Protein 6X6B (pdb70)

Structure (mmCIF, N/CA/C/O backbone):
data_6X6B
#
_entry.id   6X6B
#
_cell.length_a   52.800
_cell.length_b   53.200
_cell.length_c   89.840
_cell.angle_alpha   90.000
_cell.angle_beta   90.000
_cell.angle_gamma   90.000
#
_symmetry.space_group_name_H-M   'P 21 21 21'
#
loop_
_entity.id
_entity.type
_entity.pdbx_description
1 polymer ArrX
2 non-polymer 'SULFATE ION'
3 non-polymer 'TETRAETHYLENE GLYCOL'
4 water water
#
loop_
_atom_site.group_PDB
_atom_site.id
_atom_site.type_symbol
_atom_site.label_atom_id
_atom_site.label_alt_id
_atom_site.label_comp_id
_atom_site.label_asym_id
_atom_site.label_entity_id
_atom_site.label_seq_id
_atom_site.pdbx_PDB_ins_code
_atom_site.Cartn_x
_atom_site.Cartn_y
_atom_site.Cartn_z
_atom_site.occupancy
_atom_site.B_iso_or_equiv
_atom_site.auth_seq_id
_atom_site.auth_comp_id
_atom_site.auth_asym_id
_atom_site.auth_atom_id
_atom_site.pdbx_PDB_model_num
ATOM 1 N N . GLY A 1 47 ? -19.203 45.303 16.981 1.000 47.730 52 GLY A N 1
ATOM 2 C CA . GLY A 1 47 ? -20.231 44.333 16.543 1.000 45.890 52 GLY A CA 1
ATOM 3 C C . GLY A 1 47 ? -19.815 42.899 16.834 1.000 45.342 52 GLY A C 1
ATOM 4 O O . GLY A 1 47 ? -18.794 42.696 17.522 1.000 47.134 52 GLY A O 1
ATOM 5 N N . VAL A 1 48 ? -20.608 41.939 16.362 1.000 42.782 53 VAL A N 1
ATOM 6 C CA . VAL A 1 48 ? -20.318 40.482 16.464 1.000 39.439 53 VAL A CA 1
ATOM 7 C C . VAL A 1 48 ? -19.023 40.224 15.682 1.000 37.126 53 VAL A C 1
ATOM 8 O O . VAL A 1 48 ? -18.751 40.957 14.719 1.000 38.018 53 VAL A O 1
ATOM 12 N N . PHE A 1 49 ? -18.226 39.257 16.131 1.000 32.857 54 PHE A N 1
ATOM 13 C CA . PHE A 1 49 ? -17.027 38.765 15.420 1.000 28.143 54 PHE A CA 1
ATOM 14 C C . PHE A 1 49 ? -17.397 37.422 14.781 1.000 29.022 54 PHE A C 1
ATOM 15 O O . PHE A 1 49 ? -17.718 36.488 15.521 1.000 27.677 54 PHE A O 1
ATOM 23 N N . ARG A 1 50 ? -17.363 37.332 13.455 1.000 25.531 55 ARG A N 1
ATOM 24 C CA . ARG A 1 50 ? -17.859 36.151 12.697 1.000 27.327 55 ARG A CA 1
ATOM 25 C C . ARG A 1 50 ? -16.678 35.270 12.258 1.000 27.353 55 ARG A C 1
ATOM 26 O O . ARG A 1 50 ? -15.760 35.780 11.595 1.000 28.179 55 ARG A O 1
ATOM 34 N N . VAL A 1 51 ? -16.712 33.986 12.637 1.000 25.083 56 VAL A N 1
ATOM 35 C CA . VAL A 1 51 ? -15.678 32.971 12.314 1.000 24.950 56 VAL A CA 1
ATOM 36 C C . VAL A 1 51 ? -16.309 31.952 11.362 1.000 25.099 56 VAL A C 1
ATOM 37 O O . VAL A 1 51 ? -17.358 31.356 11.729 1.000 26.512 56 VAL A O 1
ATOM 41 N N . ALA A 1 52 ? -15.714 31.777 10.189 1.000 26.189 57 ALA A N 1
ATOM 42 C CA . ALA A 1 52 ? -16.233 30.887 9.126 1.000 27.181 57 ALA A CA 1
ATOM 43 C C . ALA A 1 52 ? -15.417 29.596 9.078 1.000 26.921 57 ALA A C 1
ATOM 44 O O . ALA A 1 52 ? -14.178 29.653 9.196 1.000 27.502 57 ALA A O 1
ATOM 46 N N . VAL A 1 53 ? -16.106 28.470 8.879 1.000 26.369 58 VAL A N 1
ATOM 47 C CA . VAL A 1 53 ? -15.492 27.125 8.702 1.000 26.182 58 VAL A CA 1
ATOM 48 C C . VAL A 1 53 ? -16.302 26.375 7.641 1.000 25.139 58 VAL A C 1
ATOM 49 O O . VAL A 1 53 ? -17.467 26.731 7.406 1.000 25.346 58 VAL A O 1
ATOM 53 N N . SER A 1 54 ? -15.724 25.319 7.082 1.000 25.594 59 SER A N 1
ATOM 54 C CA . SER A 1 54 ? -16.462 24.311 6.297 1.000 25.490 59 SER A CA 1
ATOM 55 C C . SER A 1 54 ? -17.277 23.404 7.227 1.000 25.391 59 SER A C 1
ATOM 56 O O . SER A 1 54 ? -16.747 22.923 8.225 1.000 28.973 59 SER A O 1
ATOM 59 N N . SER A 1 55 ? -18.515 23.113 6.842 1.000 27.294 60 SER A N 1
ATOM 60 C CA . SER A 1 55 ? -19.435 22.212 7.583 1.000 29.451 60 SER A CA 1
ATOM 61 C C . SER A 1 55 ? -19.139 20.738 7.262 1.000 32.124 60 SER A C 1
ATOM 62 O O . SER A 1 55 ? -19.714 19.884 7.936 1.000 32.643 60 SER A O 1
ATOM 65 N N . MET A 1 56 ? -18.271 20.430 6.291 1.000 30.262 61 MET A N 1
ATOM 66 C CA . MET A 1 56 ? -18.120 19.040 5.789 1.000 29.929 61 MET A CA 1
ATOM 67 C C . MET A 1 56 ? -16.890 18.337 6.369 1.000 30.623 61 MET A C 1
ATOM 68 O O . MET A 1 56 ? -16.767 17.105 6.172 1.000 31.040 61 MET A O 1
ATOM 73 N N . ILE A 1 57 ? -15.995 19.068 7.034 1.000 28.817 62 ILE A N 1
ATOM 74 C CA . ILE A 1 57 ? -14.776 18.464 7.632 1.000 31.148 62 ILE A CA 1
ATOM 75 C C . ILE A 1 57 ? -15.207 17.543 8.785 1.000 33.523 62 ILE A C 1
ATOM 76 O O . ILE A 1 57 ? -14.731 16.391 8.804 1.000 32.635 62 ILE A O 1
ATOM 81 N N . SER A 1 58 ? -16.144 17.981 9.638 1.000 29.894 63 SER A N 1
ATOM 82 C CA A SER A 1 58 ? -16.610 17.222 10.830 0.500 30.373 63 SER A CA 1
ATOM 83 C CA B SER A 1 58 ? -16.610 17.216 10.827 0.500 30.850 63 SER A CA 1
ATOM 84 C C . SER A 1 58 ? -18.120 17.361 10.987 1.000 29.388 63 SER A C 1
ATOM 85 O O . SER A 1 58 ? -18.582 17.998 11.937 1.000 28.412 63 SER A O 1
ATOM 90 N N . PRO A 1 59 ? -18.933 16.768 10.077 1.000 28.580 64 PRO A N 1
ATOM 91 C CA . PRO A 1 59 ? -20.389 16.896 10.160 1.000 28.617 64 PRO A CA 1
ATOM 92 C C . PRO A 1 59 ? -20.911 16.509 11.552 1.000 28.395 64 PRO A C 1
ATOM 93 O O . PRO A 1 59 ? -20.470 15.503 12.094 1.000 29.092 64 PRO A O 1
ATOM 97 N N . LEU A 1 60 ? -21.801 17.345 12.101 1.000 27.431 65 LEU A N 1
ATOM 98 C CA . LEU A 1 60 ? -22.507 17.166 13.401 1.000 29.342 65 LEU A CA 1
ATOM 99 C C . LEU A 1 60 ? -21.585 17.447 14.591 1.000 29.777 65 LEU A C 1
ATOM 100 O O . LEU A 1 60 ? -22.110 17.456 15.722 1.000 31.367 65 LEU A O 1
ATOM 105 N N . GLU A 1 61 ? -20.298 17.736 14.364 1.000 29.969 66 GLU A N 1
ATOM 106 C CA . GLU A 1 61 ? -19.299 17.884 15.454 1.000 31.296 66 GLU A CA 1
ATOM 107 C C . GLU A 1 61 ? -18.517 19.188 15.265 1.000 30.661 66 GLU A C 1
ATOM 108 O O . GLU A 1 61 ? -17.431 19.299 15.850 1.000 31.152 66 GLU A O 1
ATOM 114 N N . THR A 1 62 ? -19.031 20.141 14.479 1.000 27.880 67 THR A N 1
ATOM 115 C CA . THR A 1 62 ? -18.253 21.353 14.120 1.000 28.536 67 THR A CA 1
ATOM 116 C C . THR A 1 62 ? -18.274 22.301 15.326 1.000 29.009 67 THR A C 1
ATOM 117 O O . THR A 1 62 ? -17.192 22.662 15.787 1.000 31.005 67 THR A O 1
ATOM 121 N N . MET A 1 63 ? -19.453 22.659 15.838 1.000 31.669 68 MET A N 1
ATOM 122 C CA . MET A 1 63 ? -19.567 23.565 17.017 1.000 33.736 68 MET A CA 1
ATOM 123 C C . MET A 1 63 ? -18.891 22.904 18.230 1.000 34.511 68 MET A C 1
ATOM 124 O O . MET A 1 63 ? -18.182 23.617 18.978 1.000 34.447 68 MET A O 1
ATOM 129 N N . LYS A 1 64 ? -19.028 21.586 18.400 1.000 35.889 69 LYS A N 1
ATOM 130 C CA . LYS A 1 64 ? -18.340 20.821 19.483 1.000 39.909 69 LYS A CA 1
ATOM 131 C C . LYS A 1 64 ? -16.816 21.022 19.394 1.000 37.227 69 LYS A C 1
ATOM 132 O O . LYS A 1 64 ? -16.192 21.287 20.436 1.000 38.644 69 LYS A O 1
ATOM 138 N N . GLY A 1 65 ? -16.247 20.894 18.193 1.000 34.668 70 GLY A N 1
ATOM 139 C CA . GLY A 1 65 ? -14.805 21.036 17.914 1.000 33.744 70 GLY A CA 1
ATOM 140 C C . GLY A 1 65 ? -14.305 22.462 18.101 1.000 32.542 70 GLY A C 1
ATOM 141 O O . GLY A 1 65 ? -13.221 22.628 18.685 1.000 34.986 70 GLY A O 1
ATOM 142 N N . TYR A 1 66 ? -15.044 23.458 17.606 1.000 30.269 71 TYR A N 1
ATOM 143 C CA . TYR A 1 66 ? -14.615 24.878 17.548 1.000 28.522 71 TYR A CA 1
ATOM 144 C C . TYR A 1 66 ? -15.081 25.645 18.794 1.000 28.902 71 TYR A C 1
ATOM 145 O O . TYR A 1 66 ? -14.524 26.713 19.029 1.000 30.300 71 TYR A O 1
ATOM 154 N N . GLY A 1 67 ? -16.044 25.135 19.569 1.000 28.846 72 GLY A N 1
ATOM 155 C CA . GLY A 1 67 ? -16.634 25.875 20.707 1.000 29.164 72 GLY A CA 1
ATOM 156 C C . GLY A 1 67 ? -15.566 26.534 21.587 1.000 30.231 72 GLY A C 1
ATOM 157 O O . GLY A 1 67 ? -15.591 27.745 21.797 1.000 28.991 72 GLY A O 1
ATOM 158 N N . PRO A 1 68 ? -14.620 25.760 22.164 1.000 31.006 73 PRO A N 1
ATOM 159 C CA . PRO A 1 68 ? -13.596 26.323 23.056 1.000 30.424 73 PRO A CA 1
ATOM 160 C C . PRO A 1 68 ? -12.761 27.450 22.406 1.000 27.969 73 PRO A C 1
ATOM 161 O O . PRO A 1 68 ? -12.551 28.466 23.039 1.000 27.515 73 PRO A O 1
ATOM 165 N N . VAL A 1 69 ? -12.338 27.293 21.156 1.000 28.597 74 VAL A N 1
ATOM 166 C CA . VAL A 1 69 ? -11.527 28.350 20.483 1.000 27.525 74 VAL A CA 1
ATOM 167 C C . VAL A 1 69 ? -12.392 29.598 20.258 1.000 26.494 74 VAL A C 1
ATOM 168 O O . VAL A 1 69 ? -11.850 30.723 20.344 1.000 27.201 74 VAL A O 1
ATOM 172 N N . LEU A 1 70 ? -13.683 29.451 19.961 1.000 27.392 75 LEU A N 1
ATOM 173 C CA . LEU A 1 70 ? -14.589 30.624 19.830 1.000 26.119 75 LEU A CA 1
ATOM 174 C C . LEU A 1 70 ? -14.673 31.346 21.184 1.000 25.897 75 LEU A C 1
ATOM 175 O O . LEU A 1 70 ? -14.605 32.584 21.189 1.000 26.694 75 LEU A O 1
ATOM 180 N N . SER A 1 71 ? -14.804 30.608 22.292 1.000 28.149 76 SER A N 1
ATOM 181 C CA . SER A 1 71 ? -14.805 31.175 23.667 1.000 28.200 76 SER A CA 1
ATOM 182 C C . SER A 1 71 ? -13.471 31.879 23.939 1.000 27.912 76 SER A C 1
ATOM 183 O O . SER A 1 71 ? -13.487 32.955 24.552 1.000 27.978 76 SER A O 1
ATOM 186 N N . TYR A 1 72 ? -12.358 31.308 23.483 1.000 27.304 77 TYR A N 1
ATOM 187 C CA . TYR A 1 72 ? -11.024 31.938 23.608 1.000 26.478 77 TYR A CA 1
ATOM 188 C C . TYR A 1 72 ? -11.002 33.268 22.840 1.000 26.455 77 TYR A C 1
ATOM 189 O O . TYR A 1 72 ? -10.460 34.265 23.382 1.000 26.505 77 TYR A O 1
ATOM 198 N N . ILE A 1 73 ? -11.546 33.307 21.618 1.000 26.794 78 ILE A N 1
ATOM 199 C CA . ILE A 1 73 ? -11.592 34.560 20.810 1.000 26.102 78 ILE A CA 1
ATOM 200 C C . ILE A 1 73 ? -12.472 35.590 21.544 1.000 27.664 78 ILE A C 1
ATOM 201 O O . ILE A 1 73 ? -12.078 36.759 21.631 1.000 28.046 78 ILE A O 1
ATOM 206 N N . GLU A 1 74 ? -13.587 35.156 22.123 1.000 26.325 79 GLU A N 1
ATOM 207 C CA . GLU A 1 74 ? -14.460 36.032 22.950 1.000 28.109 79 GLU A CA 1
ATOM 208 C C . GLU A 1 74 ? -13.636 36.637 24.098 1.000 27.582 79 GLU A C 1
ATOM 209 O O . GLU A 1 74 ? -13.730 37.842 24.293 1.000 28.569 79 GLU A O 1
ATOM 215 N N . GLN A 1 75 ? -12.871 35.820 24.830 1.000 27.930 80 GLN A N 1
ATOM 216 C CA . GLN A 1 75 ? -12.044 36.260 25.987 1.000 30.872 80 GLN A CA 1
ATOM 217 C C . GLN A 1 75 ? -11.022 37.304 25.503 1.000 30.843 80 GLN A C 1
ATOM 218 O O . GLN A 1 75 ? -10.868 38.349 26.145 1.000 28.562 80 GLN A O 1
ATOM 224 N N . GLN A 1 76 ? -10.363 37.056 24.372 1.000 30.596 81 GLN A N 1
ATOM 225 C CA . GLN A 1 76 ? -9.210 37.882 23.930 1.000 31.299 81 GLN A CA 1
ATOM 226 C C . GLN A 1 76 ? -9.691 39.146 23.208 1.000 32.262 81 GLN A C 1
ATOM 227 O O . GLN A 1 76 ? -8.920 40.121 23.192 1.000 34.964 81 GLN A O 1
ATOM 233 N N . THR A 1 77 ? -10.893 39.154 22.619 1.000 31.764 82 THR A N 1
ATOM 234 C CA . THR A 1 77 ? -11.396 40.300 21.812 1.000 29.502 82 THR A CA 1
ATOM 235 C C . THR A 1 77 ? -12.463 41.102 22.562 1.000 29.428 82 THR A C 1
ATOM 236 O O . THR A 1 77 ? -12.678 42.252 22.160 1.000 28.855 82 THR A O 1
ATOM 240 N N . GLY A 1 78 ? -13.152 40.501 23.542 1.000 29.252 83 GLY A N 1
ATOM 241 C CA . GLY A 1 78 ? -14.319 41.116 24.198 1.000 28.587 83 GLY A CA 1
ATOM 242 C C . GLY A 1 78 ? -15.546 41.167 23.309 1.000 29.655 83 GLY A C 1
ATOM 243 O O . GLY A 1 78 ? -16.532 41.830 23.701 1.000 29.679 83 GLY A O 1
ATOM 244 N N . ARG A 1 79 ? -15.525 40.503 22.145 1.000 30.306 84 ARG A N 1
ATOM 245 C CA . ARG A 1 79 ? -16.652 40.546 21.177 1.000 30.442 84 ARG A CA 1
ATOM 246 C C . ARG A 1 79 ? -17.379 39.206 21.166 1.000 27.983 84 ARG A C 1
ATOM 247 O O . ARG A 1 79 ? -16.717 38.161 21.222 1.000 26.030 84 ARG A O 1
ATOM 255 N N . LYS A 1 80 ? -18.705 39.249 21.101 1.000 28.722 85 LYS A N 1
ATOM 256 C CA . LYS A 1 80 ? -19.528 38.042 20.882 1.000 28.988 85 LYS A CA 1
ATOM 257 C C . LYS A 1 80 ? -19.090 37.407 19.560 1.000 28.990 85 LYS A C 1
ATOM 258 O O . LYS A 1 80 ? -18.949 38.147 18.555 1.000 29.905 85 LYS A O 1
ATOM 264 N N . VAL A 1 81 ? -18.913 36.092 19.566 1.000 28.962 86 VAL A N 1
ATOM 265 C CA . VAL A 1 81 ? -18.450 35.333 18.372 1.000 29.358 86 VAL A CA 1
ATOM 266 C C . VAL A 1 81 ? -19.612 34.503 17.848 1.000 30.727 86 VAL A C 1
ATOM 267 O O . VAL A 1 81 ? -20.297 33.839 18.658 1.000 32.693 86 VAL A O 1
ATOM 271 N N . GLU A 1 82 ? -19.815 34.574 16.533 1.000 29.985 87 GLU A N 1
ATOM 272 C CA . GLU A 1 82 ? -20.801 33.776 15.768 1.000 31.521 87 GLU A CA 1
ATOM 273 C C . GLU A 1 82 ? -20.010 32.812 14.881 1.000 29.178 87 GLU A C 1
ATOM 274 O O . GLU A 1 82 ? -19.085 33.284 14.184 1.000 26.555 87 GLU A O 1
ATOM 280 N N . LEU A 1 83 ? -20.359 31.529 14.895 1.000 27.485 88 LEU A N 1
ATOM 281 C CA . LEU A 1 83 ? -19.805 30.532 13.947 1.000 28.121 88 LEU A CA 1
ATOM 282 C C . LEU A 1 83 ? -20.647 30.554 12.667 1.000 29.401 88 LEU A C 1
ATOM 283 O O . LEU A 1 83 ? -21.879 30.415 12.757 1.000 29.896 88 LEU A O 1
ATOM 288 N N . VAL A 1 84 ? -19.991 30.715 11.517 1.000 27.898 89 VAL A N 1
ATOM 289 C CA . VAL A 1 84 ? -20.635 30.760 10.179 1.000 27.814 89 VAL A CA 1
ATOM 290 C C . VAL A 1 84 ? -20.131 29.529 9.434 1.000 26.454 89 VAL A C 1
ATOM 291 O O . VAL A 1 84 ? -18.888 29.362 9.329 1.000 27.874 89 VAL A O 1
ATOM 295 N N . GLN A 1 85 ? -21.043 28.669 8.997 1.000 25.746 90 GLN A N 1
ATOM 296 C CA . GLN A 1 85 ? -20.690 27.417 8.285 1.000 26.798 90 GLN A CA 1
ATOM 297 C C . GLN A 1 85 ? -21.127 27.494 6.828 1.000 27.067 90 GLN A C 1
ATOM 298 O O . GLN A 1 85 ? -22.172 28.090 6.542 1.000 27.714 90 GLN A O 1
ATOM 304 N N . ARG A 1 86 ? -20.331 26.896 5.931 1.000 26.643 91 ARG A N 1
ATOM 305 C CA . ARG A 1 86 ? -20.729 26.679 4.524 1.000 27.692 91 ARG A CA 1
ATOM 306 C C . ARG A 1 86 ? -20.240 25.301 4.095 1.000 28.003 91 ARG A C 1
ATOM 307 O O . ARG A 1 86 ? -19.197 24.836 4.581 1.000 26.449 91 ARG A O 1
ATOM 315 N N . ARG A 1 87 ? -20.943 24.688 3.153 1.000 25.772 92 ARG A N 1
ATOM 316 C CA . ARG A 1 87 ? -20.579 23.335 2.697 1.000 26.032 92 ARG A CA 1
ATOM 317 C C . ARG A 1 87 ? -19.264 23.384 1.910 1.000 26.843 92 ARG A C 1
ATOM 318 O O . ARG A 1 87 ? -18.485 22.400 1.996 1.000 28.641 92 ARG A O 1
ATOM 326 N N . THR A 1 88 ? -19.006 24.461 1.162 1.000 27.031 93 THR A N 1
ATOM 327 C CA . THR A 1 88 ? -17.877 24.503 0.192 1.000 27.573 93 THR A CA 1
ATOM 328 C C . THR A 1 88 ? -16.896 25.584 0.606 1.000 25.737 93 THR A C 1
ATOM 329 O O . THR A 1 88 ? -17.306 26.615 1.140 1.000 25.406 93 THR A O 1
ATOM 333 N N . TYR A 1 89 ? -15.621 25.326 0.392 1.000 24.203 94 TYR A N 1
ATOM 334 C CA . TYR A 1 89 ? -14.572 26.330 0.671 1.000 25.733 94 TYR A CA 1
ATOM 335 C C . TYR A 1 89 ? -14.694 27.502 -0.316 1.000 26.457 94 TYR A C 1
ATOM 336 O O . TYR A 1 89 ? -14.311 28.616 0.075 1.000 27.048 94 TYR A O 1
ATOM 345 N N . ARG A 1 90 ? -15.230 27.291 -1.517 1.000 26.209 95 ARG A N 1
ATOM 346 C CA . ARG A 1 90 ? -15.509 28.406 -2.460 1.000 28.252 95 ARG A CA 1
ATOM 347 C C . ARG A 1 90 ? -16.432 29.403 -1.747 1.000 25.994 95 ARG A C 1
ATOM 348 O O . ARG A 1 90 ? -16.132 30.590 -1.763 1.000 25.443 95 ARG A O 1
ATOM 356 N N . GLU A 1 91 ? -17.523 28.939 -1.130 1.000 25.219 96 GLU A N 1
ATOM 357 C CA . GLU A 1 91 ? -18.461 29.851 -0.410 1.000 26.197 96 GLU A CA 1
ATOM 358 C C . GLU A 1 91 ? -17.748 30.569 0.747 1.000 25.915 96 GLU A C 1
ATOM 359 O O . GLU A 1 91 ? -18.018 31.753 0.951 1.000 26.647 96 GLU A O 1
ATOM 365 N N . VAL A 1 92 ? -16.877 29.886 1.496 1.000 25.440 97 VAL A N 1
ATOM 366 C CA . VAL A 1 92 ? -16.166 30.500 2.649 1.000 26.160 97 VAL A CA 1
ATOM 367 C C . VAL A 1 92 ? -15.283 31.617 2.083 1.000 25.854 97 VAL A C 1
ATOM 368 O O . VAL A 1 92 ? -15.313 32.731 2.648 1.000 26.641 97 VAL A O 1
ATOM 372 N N . ASN A 1 93 ? -14.576 31.355 0.979 1.000 25.209 98 ASN A N 1
ATOM 373 C CA . ASN A 1 93 ? -13.659 32.369 0.390 1.000 26.582 98 ASN A CA 1
ATOM 374 C C . ASN A 1 93 ? -14.472 33.602 -0.033 1.000 27.062 98 ASN A C 1
ATOM 375 O O . ASN A 1 93 ? -13.950 34.707 0.135 1.000 28.050 98 ASN A O 1
ATOM 380 N N . GLU A 1 94 ? -15.675 33.423 -0.571 1.000 26.848 99 GLU A N 1
ATOM 381 C CA . GLU A 1 94 ? -16.509 34.573 -1.017 1.000 30.084 99 GLU A CA 1
ATOM 382 C C . GLU A 1 94 ? -16.945 35.403 0.200 1.000 29.063 99 GLU A C 1
ATOM 383 O O . GLU A 1 94 ? -16.992 36.629 0.066 1.000 27.576 99 GLU A O 1
ATOM 389 N N . LEU A 1 95 ? -17.197 34.779 1.360 1.000 27.245 100 LEU A N 1
ATOM 390 C CA . LEU A 1 95 ? -17.522 35.520 2.615 1.000 26.526 100 LEU A CA 1
ATOM 391 C C . LEU A 1 95 ? -16.329 36.386 3.031 1.000 26.386 100 LEU A C 1
ATOM 392 O O . LEU A 1 95 ? -16.544 37.525 3.475 1.000 27.098 100 LEU A O 1
ATOM 397 N N . ILE A 1 96 ? -15.106 35.857 2.921 1.000 25.243 101 ILE A N 1
ATOM 398 C CA . ILE A 1 96 ? -13.855 36.592 3.263 1.000 26.072 101 ILE A CA 1
ATOM 399 C C . ILE A 1 96 ? -13.727 37.772 2.294 1.000 27.775 101 ILE A C 1
ATOM 400 O O . ILE A 1 96 ? -13.464 38.914 2.765 1.000 28.534 101 ILE A O 1
ATOM 405 N N . ARG A 1 97 ? -13.863 37.497 0.996 1.000 28.252 102 ARG A N 1
ATOM 406 C CA . ARG A 1 97 ? -13.643 38.510 -0.078 1.000 31.304 102 ARG A CA 1
ATOM 407 C C . ARG A 1 97 ? -14.564 39.705 0.174 1.000 30.908 102 ARG A C 1
ATOM 408 O O . ARG A 1 97 ? -14.123 40.842 -0.020 1.000 30.962 102 ARG A O 1
ATOM 416 N N . GLU A 1 98 ? -15.798 39.436 0.592 1.000 32.397 103 GLU A N 1
ATOM 417 C CA . GLU A 1 98 ? -16.857 40.467 0.742 1.000 33.797 103 GLU A CA 1
ATOM 418 C C . GLU A 1 98 ? -16.853 41.048 2.162 1.000 32.739 103 GLU A C 1
ATOM 419 O O . GLU A 1 98 ? -17.786 41.828 2.467 1.000 32.052 103 GLU A O 1
ATOM 425 N N . ASN A 1 99 ? -15.871 40.691 3.005 1.000 29.574 104 ASN A N 1
ATOM 426 C CA . ASN A 1 99 ? -15.820 41.145 4.419 1.000 31.562 104 ASN A CA 1
ATOM 427 C C . ASN A 1 99 ? -17.138 40.837 5.147 1.000 30.167 104 ASN A C 1
ATOM 428 O O . ASN A 1 99 ? -17.552 41.672 6.000 1.000 29.790 104 ASN A O 1
ATOM 433 N N . LYS A 1 100 ? -17.775 39.701 4.857 1.000 28.011 105 LYS A N 1
ATOM 434 C CA . LYS A 1 100 ? -19.025 39.268 5.552 1.000 29.923 105 LYS A CA 1
ATOM 435 C C . LYS A 1 100 ? -18.689 38.482 6.826 1.000 29.483 105 LYS A C 1
ATOM 436 O O . LYS A 1 100 ? -19.602 38.258 7.654 1.000 29.551 105 LYS A O 1
ATOM 442 N N . ILE A 1 101 ? -17.428 38.086 6.983 1.000 28.959 106 ILE A N 1
ATOM 443 C CA . ILE A 1 101 ? -16.898 37.413 8.207 1.000 30.042 106 ILE A CA 1
ATOM 444 C C . ILE A 1 101 ? -15.554 38.060 8.555 1.000 29.924 106 ILE A C 1
ATOM 445 O O . ILE A 1 101 ? -14.986 38.747 7.686 1.000 29.178 106 ILE A O 1
ATOM 450 N N . ASP A 1 102 ? -15.085 37.878 9.788 1.000 27.901 107 ASP A N 1
ATOM 451 C CA . ASP A 1 102 ? -13.832 38.505 10.289 1.000 27.888 107 ASP A CA 1
ATOM 452 C C . ASP A 1 102 ? -12.659 37.547 10.151 1.000 26.837 107 ASP A C 1
ATOM 453 O O . ASP A 1 102 ? -11.550 38.009 9.847 1.000 25.123 107 ASP A O 1
ATOM 458 N N . LEU A 1 103 ? -12.878 36.267 10.436 1.000 26.532 108 LEU A N 1
ATOM 459 C CA . LEU A 1 103 ? -11.795 35.260 10.580 1.000 26.630 108 LEU A CA 1
ATOM 460 C C . LEU A 1 103 ? -12.285 33.934 10.005 1.000 25.285 108 LEU A C 1
ATOM 461 O O . LEU A 1 103 ? -13.478 33.644 10.138 1.000 26.080 108 LEU A O 1
ATOM 466 N N . ALA A 1 104 ? -11.404 33.148 9.405 1.000 25.433 109 ALA A N 1
ATOM 467 C CA . ALA A 1 104 ? -11.783 31.847 8.816 1.000 24.921 109 ALA A CA 1
ATOM 468 C C . ALA A 1 104 ? -10.683 30.812 9.021 1.000 25.433 109 ALA A C 1
ATOM 469 O O . ALA A 1 104 ? -9.496 31.143 8.934 1.000 27.049 109 ALA A O 1
ATOM 471 N N . PHE A 1 105 ? -11.131 29.582 9.245 1.000 25.980 110 PHE A N 1
ATOM 472 C CA . PHE A 1 105 ? -10.336 28.341 9.183 1.000 27.112 110 PHE A CA 1
ATOM 473 C C . PHE A 1 105 ? -10.556 27.744 7.800 1.000 26.973 110 PHE A C 1
ATOM 474 O O . PHE A 1 105 ? -11.648 27.201 7.528 1.000 28.090 110 PHE A O 1
ATOM 482 N N . ILE A 1 106 ? -9.579 27.933 6.914 1.000 28.777 111 ILE A N 1
ATOM 483 C CA . ILE A 1 106 ? -9.711 27.548 5.486 1.000 29.395 111 ILE A CA 1
ATOM 484 C C . ILE A 1 106 ? -8.623 26.532 5.155 1.000 32.827 111 ILE A C 1
ATOM 485 O O . ILE A 1 106 ? -7.745 26.293 6.005 1.000 39.370 111 ILE A O 1
ATOM 490 N N . CYS A 1 107 ? -8.665 25.956 3.960 1.000 33.222 112 CYS A N 1
ATOM 491 C CA A CYS A 1 107 ? -7.626 25.000 3.522 0.500 33.450 112 CYS A CA 1
ATOM 492 C CA B CYS A 1 107 ? -7.599 24.999 3.560 0.500 33.811 112 CYS A CA 1
ATOM 493 C C . CYS A 1 107 ? -6.486 25.775 2.845 1.000 32.505 112 CYS A C 1
ATOM 494 O O . CYS A 1 107 ? -6.641 26.989 2.610 1.000 29.456 112 CYS A O 1
ATOM 499 N N . THR A 1 108 ? -5.374 25.100 2.573 1.000 30.934 113 THR A N 1
ATOM 500 C CA A THR A 1 108 ? -4.115 25.744 2.136 0.500 28.787 113 THR A CA 1
ATOM 501 C CA B THR A 1 108 ? -4.113 25.753 2.127 0.500 31.749 113 THR A CA 1
ATOM 502 C C . THR A 1 108 ? -4.273 26.339 0.728 1.000 29.671 113 THR A C 1
ATOM 503 O O . THR A 1 108 ? -3.772 27.438 0.510 1.000 29.501 113 THR A O 1
ATOM 510 N N . TYR A 1 109 ? -4.943 25.639 -0.194 1.000 26.900 114 TYR A N 1
ATOM 511 C CA . TYR A 1 109 ? -5.168 26.214 -1.540 1.000 27.626 114 TYR A CA 1
ATOM 512 C C . TYR A 1 109 ? -6.143 27.402 -1.448 1.000 28.794 114 TYR A C 1
ATOM 513 O O . TYR A 1 109 ? -5.892 28.409 -2.138 1.000 30.581 114 TYR A O 1
ATOM 522 N N . SER A 1 110 ? -7.202 27.316 -0.631 1.000 28.197 115 SER A N 1
ATOM 523 C CA . SER A 1 110 ? -8.128 28.462 -0.367 1.000 29.589 115 SER A CA 1
ATOM 524 C C . SER A 1 110 ? -7.311 29.695 0.019 1.000 29.992 115 SER A C 1
ATOM 525 O O . SER A 1 110 ? -7.603 30.796 -0.468 1.000 30.215 115 SER A O 1
ATOM 528 N N . PHE A 1 111 ? -6.335 29.503 0.899 1.000 29.947 116 PHE A N 1
ATOM 529 C CA . PHE A 1 111 ? -5.472 30.589 1.424 1.000 31.053 116 PHE A CA 1
ATOM 530 C C . PHE A 1 111 ? -4.724 31.246 0.260 1.000 31.251 116 PHE A C 1
ATOM 531 O O . PHE A 1 111 ? -4.665 32.490 0.196 1.000 30.943 116 PHE A O 1
ATOM 539 N N . VAL A 1 112 ? -4.155 30.448 -0.648 1.000 30.908 117 VAL A N 1
ATOM 540 C CA . VAL A 1 112 ? -3.356 30.987 -1.789 1.000 32.878 117 VAL A CA 1
ATOM 541 C C . VAL A 1 112 ? -4.274 31.838 -2.682 1.000 32.352 117 VAL A C 1
ATOM 542 O O . VAL A 1 112 ? -3.821 32.900 -3.145 1.000 34.106 117 VAL A O 1
ATOM 546 N N . GLU A 1 113 ? -5.534 31.440 -2.882 1.000 31.063 118 GLU A N 1
ATOM 547 C CA . GLU A 1 113 ? -6.531 32.266 -3.622 1.000 32.734 118 GLU A CA 1
ATOM 548 C C . GLU A 1 113 ? -6.929 33.495 -2.784 1.000 31.069 118 GLU A C 1
ATOM 549 O O . GLU A 1 113 ? -6.935 34.617 -3.345 1.000 31.230 118 GLU A O 1
ATOM 555 N N . ALA A 1 114 ? -7.222 33.325 -1.491 1.000 30.723 119 ALA A N 1
ATOM 556 C CA . ALA A 1 114 ? -7.731 34.413 -0.613 1.000 29.852 119 ALA A CA 1
ATOM 557 C C . ALA A 1 114 ? -6.682 35.527 -0.457 1.000 30.576 119 ALA A C 1
ATOM 558 O O . ALA A 1 114 ? -7.059 36.716 -0.366 1.000 29.480 119 ALA A O 1
ATOM 560 N N . GLU A 1 115 ? -5.392 35.193 -0.452 1.000 30.423 120 GLU A N 1
ATOM 561 C CA . GLU A 1 115 ? -4.310 36.208 -0.356 1.000 32.779 120 GLU A CA 1
ATOM 562 C C . GLU A 1 115 ? -4.411 37.236 -1.497 1.000 33.337 120 GLU A C 1
ATOM 563 O O . GLU A 1 115 ? -4.121 38.434 -1.248 1.000 32.090 120 GLU A O 1
ATOM 569 N N . LEU A 1 116 ? -4.829 36.816 -2.694 1.000 34.092 121 LEU A N 1
ATOM 570 C CA A LEU A 1 116 ? -4.924 37.679 -3.906 0.500 36.695 121 LEU A CA 1
ATOM 571 C CA B LEU A 1 116 ? -4.858 37.737 -3.860 0.500 36.762 121 LEU A CA 1
ATOM 572 C C . LEU A 1 116 ? -5.981 38.768 -3.690 1.000 37.218 121 LEU A C 1
ATOM 573 O O . LEU A 1 116 ? -5.860 39.829 -4.307 1.000 37.491 121 LEU A O 1
ATOM 582 N N . PHE A 1 117 ? -6.989 38.495 -2.852 1.000 34.664 122 PHE A N 1
ATOM 583 C CA . PHE A 1 117 ? -8.051 39.491 -2.546 1.000 33.752 122 PHE A CA 1
ATOM 584 C C . PHE A 1 117 ? -7.851 40.088 -1.147 1.000 33.511 122 PHE A C 1
ATOM 585 O O . PHE A 1 117 ? -8.770 40.754 -0.651 1.000 35.267 122 PHE A O 1
ATOM 593 N N . GLY A 1 118 ? -6.667 39.910 -0.559 1.000 31.677 123 GLY A N 1
ATOM 594 C CA . GLY A 1 118 ? -6.191 40.682 0.601 1.000 31.141 123 GLY A CA 1
ATOM 595 C C . GLY A 1 118 ? -6.470 40.013 1.935 1.000 30.935 123 GLY A C 1
ATOM 596 O O . GLY A 1 118 ? -6.236 40.673 2.955 1.000 29.654 123 GLY A O 1
ATOM 597 N N . ALA A 1 119 ? -6.932 38.756 1.954 1.000 28.483 124 ALA A N 1
ATOM 598 C CA . ALA A 1 119 ? -7.005 37.940 3.187 1.000 28.652 124 ALA A CA 1
ATOM 599 C C . ALA A 1 119 ? -5.600 37.887 3.795 1.000 27.848 124 ALA A C 1
ATOM 600 O O . ALA A 1 119 ? -4.642 37.777 3.030 1.000 30.393 124 ALA A O 1
ATOM 602 N N . ARG A 1 120 ? -5.472 38.042 5.112 1.000 26.911 125 ARG A N 1
ATOM 603 C CA . ARG A 1 120 ? -4.148 38.127 5.781 1.000 29.173 125 ARG A CA 1
ATOM 604 C C . ARG A 1 120 ? -3.972 36.924 6.697 1.000 26.963 125 ARG A C 1
ATOM 605 O O . ARG A 1 120 ? -4.852 36.637 7.516 1.000 26.162 125 ARG A O 1
ATOM 613 N N . PRO A 1 121 ? -2.832 36.205 6.595 1.000 26.709 126 PRO A N 1
ATOM 614 C CA . PRO A 1 121 ? -2.576 35.063 7.469 1.000 27.921 126 PRO A CA 1
ATOM 615 C C . PRO A 1 121 ? -2.304 35.546 8.898 1.000 27.649 126 PRO A C 1
ATOM 616 O O . PRO A 1 121 ? -1.535 36.490 9.072 1.000 29.568 126 PRO A O 1
ATOM 620 N N . VAL A 1 122 ? -2.894 34.867 9.877 1.000 28.275 127 VAL A N 1
ATOM 621 C CA . VAL A 1 122 ? -2.795 35.206 11.326 1.000 29.575 127 VAL A CA 1
ATOM 622 C C . VAL A 1 122 ? -1.695 34.344 11.952 1.000 29.596 127 VAL A C 1
ATOM 623 O O . VAL A 1 122 ? -0.797 34.858 12.634 1.000 29.438 127 VAL A O 1
ATOM 627 N N . ALA A 1 123 ? -1.811 33.040 11.773 1.000 28.473 128 ALA A N 1
ATOM 628 C CA . ALA A 1 123 ? -0.949 32.036 12.425 1.000 28.384 128 ALA A CA 1
ATOM 629 C C . ALA A 1 123 ? -1.250 30.694 11.780 1.000 28.623 128 ALA A C 1
ATOM 630 O O . ALA A 1 123 ? -2.312 30.566 11.124 1.000 26.411 128 ALA A O 1
ATOM 632 N N . VAL A 1 124 ? -0.363 29.739 12.027 1.000 28.015 129 VAL A N 1
ATOM 633 C CA . VAL A 1 124 ? -0.360 28.407 11.366 1.000 30.410 129 VAL A CA 1
ATOM 634 C C . VAL A 1 124 ? -0.430 27.364 12.469 1.000 30.376 129 VAL A C 1
ATOM 635 O O . VAL A 1 124 ? 0.312 27.456 13.441 1.000 29.726 129 VAL A O 1
ATOM 639 N N . PRO A 1 125 ? -1.332 26.368 12.375 1.000 28.309 130 PRO A N 1
ATOM 640 C CA . PRO A 1 125 ? -1.397 25.320 13.387 1.000 30.286 130 PRO A CA 1
ATOM 641 C C . PRO A 1 125 ? -0.165 24.415 13.265 1.000 31.279 130 PRO A C 1
ATOM 642 O O . PRO A 1 125 ? 0.168 24.025 12.162 1.000 28.511 130 PRO A O 1
ATOM 646 N N . GLN A 1 126 ? 0.433 24.088 14.403 1.000 32.815 131 GLN A N 1
ATOM 647 C CA . GLN A 1 126 ? 1.501 23.072 14.511 1.000 34.864 131 GLN A CA 1
ATOM 648 C C . GLN A 1 126 ? 0.854 21.783 15.003 1.000 35.079 131 GLN A C 1
ATOM 649 O O . GLN A 1 126 ? 0.298 21.781 16.137 1.000 31.249 131 GLN A O 1
ATOM 655 N N . VAL A 1 127 ? 0.906 20.748 14.157 1.000 36.353 132 VAL A N 1
ATOM 656 C CA . VAL A 1 127 ? 0.250 19.434 14.406 1.000 39.585 132 VAL A CA 1
ATOM 657 C C . VAL A 1 127 ? 1.326 18.355 14.330 1.000 40.682 132 VAL A C 1
ATOM 658 O O . VAL A 1 127 ? 2.106 18.356 13.340 1.000 40.981 132 VAL A O 1
ATOM 662 N N . GLU A 1 128 ? 1.367 17.482 15.337 1.000 41.835 133 GLU A N 1
ATOM 663 C CA . GLU A 1 128 ? 2.390 16.410 15.447 1.000 44.316 133 GLU A CA 1
ATOM 664 C C . GLU A 1 128 ? 3.784 17.041 15.369 1.000 43.170 133 GLU A C 1
ATOM 665 O O . GLU A 1 128 ? 4.656 16.399 14.785 1.000 42.883 133 GLU A O 1
ATOM 671 N N . GLY A 1 129 ? 3.968 18.265 15.898 1.000 40.203 134 GLY A N 1
ATOM 672 C CA . GLY A 1 129 ? 5.264 18.975 15.938 1.000 38.799 134 GLY A CA 1
ATOM 673 C C . GLY A 1 129 ? 5.611 19.733 14.655 1.000 38.700 134 GLY A C 1
ATOM 674 O O . GLY A 1 129 ? 6.671 20.397 14.634 1.000 38.914 134 GLY A O 1
ATOM 675 N N . ASN A 1 130 ? 4.787 19.662 13.606 1.000 35.631 135 ASN A N 1
ATOM 676 C CA . ASN A 1 130 ? 5.113 20.240 12.273 1.000 35.255 135 ASN A CA 1
ATOM 677 C C . ASN A 1 130 ? 4.055 21.259 11.871 1.000 33.507 135 ASN A C 1
ATOM 678 O O . ASN A 1 130 ? 2.873 20.934 11.901 1.000 35.950 135 ASN A O 1
ATOM 683 N N . PRO A 1 131 ? 4.445 22.493 11.469 1.000 34.223 136 PRO A N 1
ATOM 684 C CA . PRO A 1 131 ? 3.534 23.430 10.807 1.000 34.376 136 PRO A CA 1
ATOM 685 C C . PRO A 1 131 ? 3.479 23.209 9.284 1.000 31.768 136 PRO A C 1
ATOM 686 O O . PRO A 1 131 ? 3.492 24.177 8.519 1.000 29.396 136 PRO A O 1
ATOM 690 N N . TYR A 1 132 ? 3.423 21.937 8.877 1.000 33.678 137 TYR A N 1
ATOM 691 C CA . TYR A 1 132 ? 3.436 21.506 7.457 1.000 33.975 137 TYR A CA 1
ATOM 692 C C . TYR A 1 132 ? 2.903 20.076 7.362 1.000 31.649 137 TYR A C 1
ATOM 693 O O . TYR A 1 132 ? 2.751 19.408 8.391 1.000 32.187 137 TYR A O 1
ATOM 702 N N . TYR A 1 133 ? 2.571 19.632 6.151 1.000 28.914 138 TYR A N 1
ATOM 703 C CA . TYR A 1 133 ? 1.855 18.356 5.922 1.000 27.288 138 TYR A CA 1
ATOM 704 C C . TYR A 1 133 ? 1.932 18.003 4.434 1.000 26.862 138 TYR A C 1
ATOM 705 O O . TYR A 1 133 ? 2.504 18.773 3.675 1.000 23.896 138 TYR A O 1
ATOM 714 N N . GLN A 1 134 ? 1.362 16.861 4.048 1.000 25.931 139 GLN A N 1
ATOM 715 C CA . GLN A 1 134 ? 1.318 16.408 2.636 1.000 26.329 139 GLN A CA 1
ATOM 716 C C . G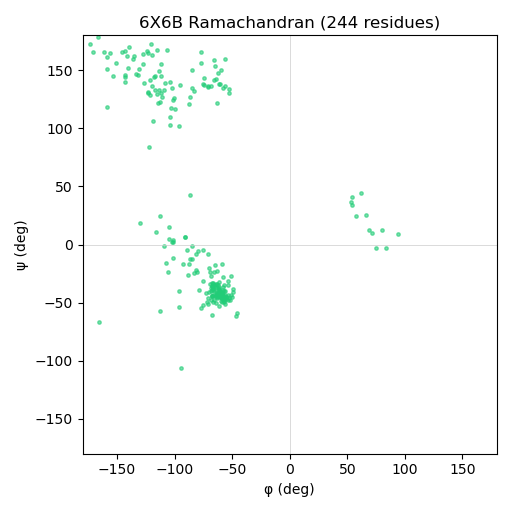LN A 1 134 ? 0.005 15.664 2.409 1.000 27.403 139 GLN A C 1
ATOM 717 O O . GLN A 1 134 ? -0.657 15.306 3.408 1.000 28.990 139 GLN A O 1
ATOM 723 N N . ALA A 1 135 ? -0.313 15.454 1.135 1.000 25.807 140 ALA A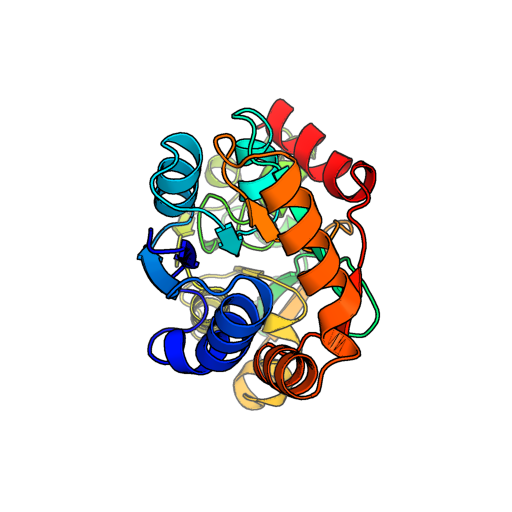 N 1
ATOM 724 C CA . ALA A 1 135 ? -1.400 14.584 0.637 1.000 27.230 140 ALA A CA 1
ATOM 725 C C . ALA A 1 135 ? -0.907 13.141 0.549 1.000 27.325 140 ALA A C 1
ATOM 726 O O . ALA A 1 135 ? 0.297 12.922 0.299 1.000 26.057 140 ALA A O 1
ATOM 728 N N . VAL A 1 136 ? -1.814 12.184 0.726 1.000 25.122 141 VAL A N 1
ATOM 729 C CA . VAL A 1 136 ? -1.538 10.754 0.427 1.000 25.155 141 VAL A CA 1
ATOM 730 C C . VAL A 1 136 ? -2.564 10.304 -0.611 1.000 24.083 141 VAL A C 1
ATOM 731 O O . VAL A 1 136 ? -3.716 10.728 -0.544 1.000 23.162 141 VAL A O 1
ATOM 735 N N . VAL A 1 137 ? -2.132 9.482 -1.559 1.000 24.538 142 VAL A N 1
ATOM 736 C CA . VAL A 1 137 ? -3.037 8.792 -2.508 1.000 24.370 142 VAL A CA 1
ATOM 737 C C . VAL A 1 137 ? -3.199 7.374 -2.000 1.000 23.976 142 VAL A C 1
ATOM 738 O O . VAL A 1 137 ? -2.178 6.678 -1.783 1.000 23.754 142 VAL A O 1
ATOM 742 N N . ILE A 1 138 ? -4.449 6.962 -1.830 1.000 22.745 143 ILE A N 1
ATOM 743 C CA . ILE A 1 138 ? -4.779 5.644 -1.234 1.000 23.582 143 ILE A CA 1
ATOM 744 C C . ILE A 1 138 ? -5.515 4.793 -2.265 1.000 23.681 143 ILE A C 1
ATOM 745 O O . ILE A 1 138 ? -6.354 5.337 -2.993 1.000 24.978 143 ILE A O 1
ATOM 750 N N . THR A 1 139 ? -5.263 3.492 -2.219 1.000 24.056 144 THR A N 1
ATOM 751 C CA . THR A 1 139 ? -5.983 2.434 -2.970 1.000 23.164 144 THR A CA 1
ATOM 752 C C . THR A 1 139 ? -6.158 1.237 -2.030 1.000 23.842 144 THR A C 1
ATOM 753 O O . THR A 1 139 ? -5.559 1.254 -0.935 1.000 24.265 144 THR A O 1
ATOM 757 N N . ARG A 1 140 ? -6.959 0.258 -2.427 1.000 24.062 145 ARG A N 1
ATOM 758 C CA . ARG A 1 140 ? -7.100 -1.014 -1.686 1.000 24.596 145 ARG A CA 1
ATOM 759 C C . ARG A 1 140 ? -5.860 -1.861 -1.941 1.000 25.911 145 ARG A C 1
ATOM 760 O O . ARG A 1 140 ? -5.396 -1.892 -3.081 1.000 27.714 145 ARG A O 1
ATOM 768 N N . ARG A 1 141 ? -5.352 -2.512 -0.890 1.000 28.077 146 ARG A N 1
ATOM 769 C CA . ARG A 1 141 ? -4.233 -3.480 -0.994 1.000 31.169 146 ARG A CA 1
ATOM 770 C C . ARG A 1 141 ? -4.573 -4.554 -2.034 1.000 32.030 146 ARG A C 1
ATOM 771 O O . ARG A 1 141 ? -3.640 -5.003 -2.731 1.000 33.850 146 ARG A O 1
ATOM 779 N N . ASP A 1 142 ? -5.844 -4.944 -2.156 1.000 29.822 147 ASP A N 1
ATOM 780 C CA . ASP A 1 142 ? -6.276 -6.070 -3.030 1.000 31.116 147 ASP A CA 1
ATOM 781 C C . ASP A 1 142 ? -6.634 -5.595 -4.447 1.000 31.524 147 ASP A C 1
ATOM 782 O O . ASP A 1 142 ? -7.091 -6.435 -5.216 1.000 31.116 147 ASP A O 1
ATOM 787 N N . SER A 1 143 ? -6.408 -4.326 -4.804 1.000 32.369 148 SER A N 1
ATOM 788 C CA . SER A 1 143 ? -6.803 -3.737 -6.116 1.000 32.483 148 SER A CA 1
ATOM 789 C C . SER A 1 143 ? -5.806 -4.077 -7.235 1.000 33.098 148 SER A C 1
ATOM 790 O O . SER A 1 143 ? -6.198 -3.966 -8.404 1.000 31.948 148 SER A O 1
ATOM 793 N N . GLY A 1 144 ? -4.554 -4.395 -6.898 1.000 32.441 149 GLY A N 1
ATOM 794 C CA . GLY A 1 144 ? -3.432 -4.463 -7.855 1.000 32.874 149 GLY A CA 1
ATOM 795 C C . GLY A 1 144 ? -3.029 -3.093 -8.391 1.000 34.357 149 GLY A C 1
ATOM 796 O O . GLY A 1 144 ? -2.264 -3.064 -9.369 1.000 34.083 149 GLY A O 1
ATOM 797 N N . ILE A 1 145 ? -3.512 -1.992 -7.787 1.000 30.582 150 ILE A N 1
ATOM 798 C CA . ILE A 1 145 ? -3.134 -0.588 -8.150 1.000 28.249 150 ILE A CA 1
ATOM 799 C C . ILE A 1 145 ? -2.166 -0.058 -7.087 1.000 30.191 150 ILE A C 1
ATOM 800 O O . ILE A 1 145 ? -2.619 0.307 -5.980 1.000 29.095 150 ILE A O 1
ATOM 805 N N . ASN A 1 146 ? -0.862 -0.023 -7.402 1.000 28.720 151 ASN A N 1
ATOM 806 C CA . ASN A 1 146 ? 0.210 0.127 -6.388 1.000 28.371 151 ASN A CA 1
ATOM 807 C C . ASN A 1 146 ? 0.995 1.417 -6.566 1.000 29.914 151 ASN A C 1
ATOM 808 O O . ASN A 1 146 ? 2.009 1.553 -5.894 1.000 30.099 151 ASN A O 1
ATOM 813 N N . SER A 1 147 ? 0.527 2.332 -7.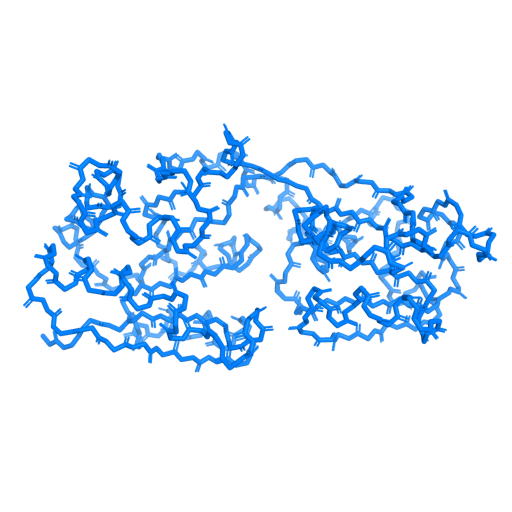421 1.000 27.933 152 SER A N 1
ATOM 814 C CA . SER A 1 147 ? 1.181 3.618 -7.742 1.000 29.331 152 SER A CA 1
ATOM 815 C C . SER A 1 147 ? 0.140 4.577 -8.299 1.000 30.093 152 SER A C 1
ATOM 816 O O . SER A 1 147 ? -0.903 4.093 -8.778 1.000 31.304 152 SER A O 1
ATOM 819 N N . LEU A 1 148 ? 0.464 5.865 -8.270 1.000 31.298 153 LEU A N 1
ATOM 820 C CA . LEU A 1 148 ? -0.348 6.921 -8.907 1.000 31.931 153 LEU A CA 1
ATOM 821 C C . LEU A 1 148 ? -0.479 6.597 -10.395 1.000 31.626 153 LEU A C 1
ATOM 822 O O . LEU A 1 148 ? -1.601 6.668 -10.916 1.000 28.767 153 LEU A O 1
ATOM 827 N N . GLU A 1 149 ? 0.626 6.206 -11.032 1.000 31.249 154 GLU A N 1
ATOM 828 C CA . GLU A 1 149 ? 0.673 5.864 -12.477 1.000 31.255 154 GLU A CA 1
ATOM 829 C C . GLU A 1 149 ? -0.413 4.856 -12.870 1.000 30.648 154 GLU A C 1
ATOM 830 O O . GLU A 1 149 ? -1.001 4.989 -13.984 1.000 28.448 154 GLU A O 1
ATOM 836 N N . GLU A 1 150 ? -0.617 3.829 -12.044 1.000 28.690 155 GLU A N 1
ATOM 837 C CA . GLU A 1 150 ? -1.544 2.706 -12.335 1.000 26.866 155 GLU A CA 1
ATOM 838 C C . GLU A 1 150 ? -3.004 3.147 -12.140 1.000 25.481 155 GLU A C 1
ATOM 839 O O . GLU A 1 150 ? -3.893 2.344 -12.421 1.000 25.207 155 GLU A O 1
ATOM 845 N N . LEU A 1 151 ? -3.255 4.375 -11.668 1.000 24.347 156 LEU A N 1
ATOM 846 C CA . LEU A 1 151 ? -4.639 4.909 -11.582 1.000 24.118 156 LEU A CA 1
ATOM 847 C C . LEU A 1 151 ? -5.083 5.537 -12.904 1.000 25.842 156 LEU A C 1
ATOM 848 O O . LEU A 1 151 ? -6.240 5.983 -12.969 1.000 25.057 156 LEU A O 1
ATOM 853 N N . ARG A 1 152 ? -4.227 5.568 -13.929 1.000 26.996 157 ARG A N 1
ATOM 854 C CA . ARG A 1 152 ? -4.642 5.999 -15.291 1.000 29.350 157 ARG A CA 1
ATOM 855 C C . ARG A 1 152 ? -5.876 5.187 -15.704 1.000 26.675 157 ARG A C 1
ATOM 856 O O . ARG A 1 152 ? -5.861 3.947 -15.557 1.000 26.760 157 ARG A O 1
ATOM 864 N N . ASN A 1 153 ? -6.929 5.850 -16.180 1.000 28.502 158 ASN A N 1
ATOM 865 C CA . ASN A 1 153 ? -8.162 5.183 -16.672 1.000 29.515 158 ASN A CA 1
ATOM 866 C C . ASN A 1 153 ? -8.892 4.482 -15.515 1.000 28.936 158 ASN A C 1
ATOM 867 O O . ASN A 1 153 ? -9.652 3.548 -15.787 1.000 28.575 158 ASN A O 1
ATOM 872 N N . LYS A 1 154 ? -8.700 4.944 -14.275 1.000 26.716 159 LYS A N 1
ATOM 873 C CA . LYS A 1 154 ? -9.415 4.414 -13.089 1.000 25.934 159 LYS A CA 1
ATOM 874 C C . LYS A 1 154 ? -10.318 5.501 -12.480 1.000 25.289 159 LYS A C 1
ATOM 875 O O . LYS A 1 154 ? -10.222 6.689 -12.890 1.000 26.570 159 LYS A O 1
ATOM 881 N N . ARG A 1 155 ? -11.210 5.082 -11.575 1.000 24.804 160 ARG A N 1
ATOM 882 C CA . ARG A 1 155 ? -12.168 5.974 -10.882 1.000 24.603 160 ARG A CA 1
ATOM 883 C C . ARG A 1 155 ? -11.460 6.620 -9.689 1.000 24.111 160 ARG A C 1
ATOM 884 O O . ARG A 1 155 ? -10.818 5.918 -8.890 1.000 23.024 160 ARG A O 1
ATOM 892 N N . PHE A 1 156 ? -11.592 7.937 -9.554 1.000 24.891 161 PHE A N 1
ATOM 893 C CA . PHE A 1 156 ? -10.854 8.680 -8.511 1.000 24.972 161 PHE A CA 1
ATOM 894 C C . PHE A 1 156 ? -11.780 9.621 -7.750 1.000 25.295 161 PHE A C 1
ATOM 895 O O . PHE A 1 156 ? -12.707 10.185 -8.364 1.000 26.656 161 PHE A O 1
ATOM 903 N N . ALA A 1 157 ? -11.518 9.797 -6.452 1.000 22.952 162 ALA A N 1
ATOM 904 C CA . ALA A 1 157 ? -12.258 10.733 -5.576 1.000 21.394 162 ALA A CA 1
ATOM 905 C C . ALA A 1 157 ? -11.351 11.870 -5.113 1.000 22.359 162 ALA A C 1
ATOM 906 O O . ALA A 1 157 ? -10.235 11.619 -4.663 1.000 23.591 162 ALA A O 1
ATOM 908 N N . PHE A 1 158 ? -11.882 13.074 -5.233 1.000 21.710 163 PHE A N 1
ATOM 909 C CA . PHE A 1 158 ? -11.381 14.326 -4.631 1.000 21.673 163 PHE A CA 1
ATOM 910 C C . PHE A 1 158 ? -12.318 14.709 -3.490 1.000 22.703 163 PHE A C 1
ATOM 911 O O . PHE A 1 158 ? -13.406 14.116 -3.365 1.000 22.393 163 PHE A O 1
ATOM 919 N N . THR A 1 159 ? -11.907 15.662 -2.658 1.000 23.306 164 THR A N 1
ATOM 920 C CA . THR A 1 159 ? -12.749 16.196 -1.563 1.000 23.208 164 THR A CA 1
ATOM 921 C C . THR A 1 159 ? -13.446 17.448 -2.094 1.000 23.757 164 THR A C 1
ATOM 922 O O . THR A 1 159 ? -14.383 17.306 -2.869 1.000 24.135 164 THR A O 1
ATOM 926 N N . ASP A 1 160 ? -12.999 18.616 -1.656 1.000 23.844 165 ASP A N 1
ATOM 927 C CA . ASP A 1 160 ? -13.521 19.938 -2.083 1.000 24.454 165 ASP A CA 1
ATOM 928 C C . ASP A 1 160 ? -12.610 20.429 -3.202 1.000 25.023 165 ASP A C 1
ATOM 929 O O . ASP A 1 160 ? -11.381 20.312 -3.099 1.000 25.251 165 ASP A O 1
ATOM 934 N N . PRO A 1 161 ? -13.152 21.002 -4.300 1.000 24.807 166 PRO A N 1
ATOM 935 C CA . PRO A 1 161 ? -12.304 21.534 -5.371 1.000 26.696 166 PRO A CA 1
ATOM 936 C C . PRO A 1 161 ? -11.196 22.493 -4.898 1.000 26.520 166 PRO A C 1
ATOM 937 O O . PRO A 1 161 ? -10.167 22.578 -5.553 1.000 27.669 166 PRO A O 1
ATOM 941 N N . MET A 1 162 ? -11.385 23.192 -3.773 1.000 25.907 167 MET A N 1
ATOM 942 C CA A MET A 1 162 ? -10.355 24.162 -3.316 0.500 26.619 167 MET A CA 1
ATOM 943 C CA B MET A 1 162 ? -10.431 24.191 -3.217 0.500 26.260 167 MET A CA 1
ATOM 944 C C . MET A 1 162 ? -9.409 23.525 -2.285 1.000 26.209 167 MET A C 1
ATOM 945 O O . MET A 1 162 ? -8.592 24.251 -1.716 1.000 28.543 167 MET A O 1
ATOM 954 N N . SER A 1 163 ? -9.449 22.205 -2.106 1.000 25.880 168 SER A N 1
ATOM 955 C CA . SER A 1 163 ? -8.507 21.510 -1.184 1.000 23.544 168 SER A CA 1
ATOM 956 C C . SER A 1 163 ? -7.185 21.192 -1.910 1.000 24.055 168 SER A C 1
ATOM 957 O O . SER A 1 163 ? -7.242 20.669 -3.043 1.000 25.098 168 SER A O 1
ATOM 960 N N . PHE A 1 164 ? -6.039 21.458 -1.280 1.000 23.482 169 PHE A N 1
ATOM 961 C CA . PHE A 1 164 ? -4.714 20.968 -1.751 1.000 24.934 169 PHE A CA 1
ATOM 962 C C . PHE A 1 164 ? -4.643 19.435 -1.608 1.000 23.857 169 PHE A C 1
ATOM 963 O O . PHE A 1 164 ? -4.554 18.726 -2.639 1.000 26.143 169 PHE A O 1
ATOM 971 N N . SER A 1 165 ? -4.767 18.910 -0.386 1.000 24.541 170 SER A N 1
ATOM 972 C CA . SER A 1 165 ? -4.558 17.460 -0.101 1.000 24.752 170 SER A CA 1
ATOM 973 C C . SER A 1 165 ? -5.685 16.627 -0.722 1.000 23.233 170 SER A C 1
ATOM 974 O O . SER A 1 165 ? -5.443 15.452 -1.045 1.000 23.584 170 SER A O 1
ATOM 977 N N . GLY A 1 166 ? -6.847 17.235 -0.957 1.000 23.471 171 GLY A N 1
ATOM 978 C CA . GLY A 1 166 ? -8.013 16.546 -1.532 1.000 23.301 171 GLY A CA 1
ATOM 979 C C . GLY A 1 166 ? -8.244 16.802 -3.013 1.000 23.992 171 GLY A C 1
ATOM 980 O O . GLY A 1 166 ? -9.243 16.252 -3.551 1.000 24.297 171 GLY A O 1
ATOM 981 N N . HIS A 1 167 ? -7.396 17.571 -3.694 1.000 22.474 172 HIS A N 1
ATOM 982 C CA . HIS A 1 167 ? -7.604 17.892 -5.128 1.000 23.990 172 HIS A CA 1
ATOM 983 C C . HIS A 1 167 ? -6.350 18.489 -5.771 1.000 23.891 172 HIS A C 1
ATOM 984 O O . HIS A 1 167 ? -5.788 17.850 -6.664 1.000 23.795 172 HIS A O 1
ATOM 991 N N . ILE A 1 168 ? -5.958 19.683 -5.355 1.000 24.503 173 ILE A N 1
ATOM 992 C CA . ILE A 1 168 ? -5.035 20.538 -6.148 1.000 25.164 173 ILE A CA 1
ATOM 993 C C . ILE A 1 168 ? -3.638 19.891 -6.199 1.000 26.006 173 ILE A C 1
ATOM 994 O O . ILE A 1 168 ? -3.002 19.994 -7.256 1.000 24.826 173 ILE A O 1
ATOM 999 N N . ALA A 1 169 ? -3.202 19.182 -5.148 1.000 25.351 174 ALA A N 1
ATOM 1000 C CA . ALA A 1 169 ? -1.904 18.472 -5.137 1.000 25.138 174 ALA A CA 1
ATOM 1001 C C . ALA A 1 169 ? -1.799 17.588 -6.385 1.000 26.453 174 ALA A C 1
ATOM 1002 O O . ALA A 1 169 ? -0.758 17.615 -7.055 1.000 24.689 174 ALA A O 1
ATOM 1004 N N . LEU A 1 170 ? -2.847 16.818 -6.676 1.000 26.019 175 LEU A N 1
ATOM 1005 C CA . LEU A 1 170 ? -2.825 15.848 -7.793 1.000 27.624 175 LEU A CA 1
ATOM 1006 C C . LEU A 1 170 ? -3.036 16.565 -9.124 1.000 26.517 175 LEU A C 1
ATOM 1007 O O . LEU A 1 170 ? -2.345 16.193 -10.089 1.000 27.493 175 LEU A O 1
ATOM 1012 N N . ARG A 1 171 ? -3.909 17.572 -9.190 1.000 26.788 176 ARG A N 1
ATOM 1013 C CA . ARG A 1 171 ? -4.085 18.363 -10.442 1.000 27.837 176 ARG A CA 1
ATOM 1014 C C . ARG A 1 171 ? -2.730 18.990 -10.820 1.000 28.866 176 ARG A C 1
ATOM 1015 O O . ARG A 1 171 ? -2.329 18.951 -12.022 1.000 28.607 176 ARG A O 1
ATOM 1023 N N . GLY A 1 172 ? -2.006 19.520 -9.835 1.000 27.692 177 GLY A N 1
ATOM 1024 C CA . GLY A 1 172 ? -0.666 20.112 -10.051 1.000 28.378 177 GLY A CA 1
ATOM 1025 C C . GLY A 1 172 ? 0.352 19.092 -10.545 1.000 30.981 177 GLY A C 1
ATOM 1026 O O . GLY A 1 172 ? 1.098 19.380 -11.505 1.000 30.139 177 GLY A O 1
ATOM 1027 N N . GLU A 1 173 ? 0.397 17.909 -9.937 1.000 30.213 178 GLU A N 1
ATOM 1028 C CA . GLU A 1 173 ? 1.430 16.902 -10.300 1.000 30.291 178 GLU A CA 1
ATOM 1029 C C . GLU A 1 173 ? 1.182 16.383 -11.717 1.000 26.660 178 GLU A C 1
ATOM 1030 O O . GLU A 1 173 ? 2.155 16.117 -12.438 1.000 29.390 178 GLU A O 1
ATOM 1036 N N . LEU A 1 174 ? -0.080 16.246 -12.123 1.000 26.131 179 LEU A N 1
ATOM 1037 C CA . LEU A 1 174 ? -0.432 15.719 -13.467 1.000 25.755 179 LEU A CA 1
ATOM 1038 C C . LEU A 1 174 ? 0.041 16.666 -14.583 1.000 26.319 179 LEU A C 1
ATOM 1039 O O . LEU A 1 174 ? 0.185 16.183 -15.724 1.000 27.512 179 LEU A O 1
ATOM 1044 N N . VAL A 1 175 ? 0.346 17.922 -14.273 1.000 27.000 180 VAL A N 1
ATOM 1045 C CA . VAL A 1 175 ? 0.887 18.896 -15.274 1.000 31.031 180 VAL A CA 1
ATOM 1046 C C . VAL A 1 175 ? 2.226 18.354 -15.795 1.000 31.491 180 VAL A C 1
ATOM 1047 O O . VAL A 1 175 ? 2.517 18.548 -16.994 1.000 32.036 180 VAL A O 1
ATOM 1051 N N . LYS A 1 176 ? 2.982 17.640 -14.954 1.000 33.725 181 LYS A N 1
ATOM 1052 C CA . LYS A 1 176 ? 4.281 17.019 -15.334 1.000 34.391 181 LYS A CA 1
ATOM 1053 C C . LYS A 1 176 ? 4.132 16.232 -16.635 1.000 33.381 181 LYS A C 1
ATOM 1054 O O . LYS A 1 176 ? 5.079 16.229 -17.411 1.000 35.500 181 LYS A O 1
ATOM 1060 N N . VAL A 1 177 ? 3.007 15.539 -16.839 1.000 31.268 182 VAL A N 1
ATOM 1061 C CA . VAL A 1 177 ? 2.796 14.658 -18.024 1.000 32.995 182 VAL A CA 1
ATOM 1062 C C . VAL A 1 177 ? 1.712 15.243 -18.936 1.000 30.702 182 VAL A C 1
ATOM 1063 O O . VAL A 1 177 ? 1.141 14.473 -19.720 1.000 31.053 182 VAL A O 1
ATOM 1067 N N . ASP A 1 178 ? 1.499 16.567 -18.879 1.000 31.950 183 ASP A N 1
ATOM 1068 C CA . ASP A 1 178 ? 0.574 17.312 -19.776 1.000 34.644 183 ASP A CA 1
ATOM 1069 C C . ASP A 1 178 ? -0.824 16.678 -19.715 1.000 33.422 183 ASP A C 1
ATOM 1070 O O . ASP A 1 178 ? -1.487 16.548 -20.776 1.000 31.876 183 ASP A O 1
ATOM 1075 N N . ARG A 1 179 ? -1.258 16.290 -18.513 1.000 32.549 184 ARG A N 1
ATOM 1076 C CA . ARG A 1 179 ? -2.597 15.689 -18.268 1.000 29.520 184 ARG A CA 1
ATOM 1077 C C . ARG A 1 179 ? -3.334 16.516 -17.212 1.000 27.731 184 ARG A C 1
ATOM 1078 O O . ARG A 1 179 ? -2.705 17.346 -16.534 1.000 26.753 184 ARG A O 1
ATOM 1086 N N . THR A 1 180 ? -4.635 16.275 -17.084 1.000 28.007 185 THR A N 1
ATOM 1087 C CA . THR A 1 180 ? -5.511 16.811 -16.009 1.000 27.137 185 THR A CA 1
ATOM 1088 C C . THR A 1 180 ? -6.209 15.602 -15.402 1.000 25.878 185 THR A C 1
ATOM 1089 O O . THR A 1 180 ? -6.187 14.534 -16.012 1.000 24.790 185 THR A O 1
ATOM 1093 N N . PRO A 1 181 ? -6.820 15.719 -14.204 1.000 25.300 186 PRO A N 1
ATOM 1094 C CA . PRO A 1 181 ? -7.620 14.615 -13.663 1.000 26.161 186 PRO A CA 1
ATOM 1095 C C . PRO A 1 181 ? -8.617 14.077 -14.707 1.000 26.364 186 PRO A C 1
ATOM 1096 O O . PRO A 1 181 ? -8.772 12.878 -14.850 1.000 26.797 186 PRO A O 1
ATOM 1100 N N . GLU A 1 182 ? -9.240 14.985 -15.460 1.000 27.099 187 GLU A N 1
ATOM 1101 C CA . GLU A 1 182 ? -10.299 14.634 -16.439 1.000 26.619 187 GLU A CA 1
ATOM 1102 C C . GLU A 1 182 ? -9.698 13.807 -17.581 1.000 27.032 187 GLU A C 1
ATOM 1103 O O . GLU A 1 182 ? -10.408 12.932 -18.104 1.000 30.580 187 GLU A O 1
ATOM 1109 N N . THR A 1 183 ? -8.447 14.056 -17.964 1.000 26.592 188 THR A N 1
ATOM 1110 C CA . THR A 1 183 ? -7.791 13.372 -19.112 1.000 28.628 188 THR A CA 1
ATOM 1111 C C . THR A 1 183 ? -6.855 12.268 -18.620 1.000 28.426 188 THR A C 1
ATOM 1112 O O . THR A 1 183 ? -6.235 11.609 -19.483 1.000 28.895 188 THR A O 1
ATOM 1116 N N . PHE A 1 184 ? -6.805 12.007 -17.305 1.000 27.065 189 PHE A N 1
ATOM 1117 C CA . PHE A 1 184 ? -5.934 10.952 -16.732 1.000 25.708 189 PHE A CA 1
ATOM 1118 C C . PHE A 1 184 ? -6.798 9.817 -16.168 1.000 27.201 189 PHE A C 1
ATOM 1119 O O . PHE A 1 184 ? -6.594 8.659 -16.524 1.000 27.075 189 PHE A O 1
ATOM 1127 N N . PHE A 1 185 ? -7.694 10.151 -15.246 1.000 27.012 190 PHE A N 1
ATOM 1128 C CA . PHE A 1 185 ? -8.638 9.206 -14.604 1.000 25.748 190 PHE A CA 1
ATOM 1129 C C . PHE A 1 185 ? -9.777 8.918 -15.589 1.000 27.180 190 PHE A C 1
ATOM 1130 O O . PHE A 1 185 ? -10.053 9.759 -16.457 1.000 27.229 190 PHE A O 1
ATOM 1138 N N . ALA A 1 186 ? -10.448 7.776 -15.447 1.000 29.094 191 ALA A N 1
ATOM 1139 C CA . ALA A 1 186 ? -11.679 7.434 -16.204 1.000 29.609 191 ALA A CA 1
ATOM 1140 C C . ALA A 1 186 ? -12.825 8.348 -15.760 1.000 30.696 191 ALA A C 1
ATOM 1141 O O . ALA A 1 186 ? -13.664 8.748 -16.598 1.000 31.984 191 ALA A O 1
ATOM 1143 N N . SER A 1 187 ? -12.870 8.660 -14.474 1.000 28.728 192 SER A N 1
ATOM 1144 C CA . SER A 1 187 ? -13.944 9.477 -13.854 1.000 28.427 192 SER A CA 1
ATOM 1145 C C . SER A 1 187 ? -13.421 10.065 -12.541 1.000 28.789 192 SER A C 1
ATOM 1146 O O . SER A 1 187 ? -12.525 9.467 -11.898 1.000 27.481 192 SER A O 1
ATOM 1149 N N . THR A 1 188 ? -13.948 11.227 -12.170 1.000 27.785 193 THR A N 1
ATOM 1150 C CA . THR A 1 188 ? -13.591 11.910 -10.910 1.000 27.077 193 THR A CA 1
ATOM 1151 C C . THR A 1 188 ? -14.883 12.295 -10.212 1.000 26.997 193 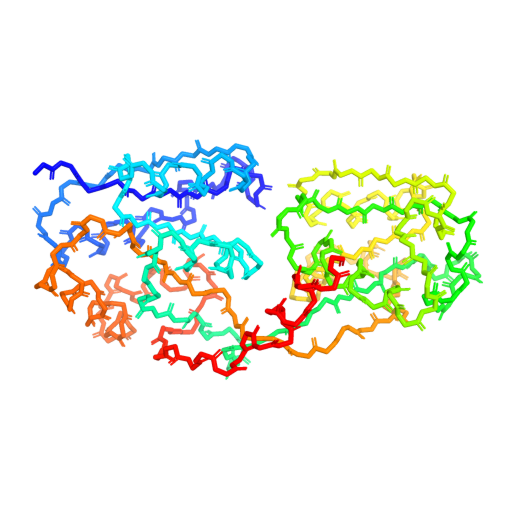THR A C 1
ATOM 1152 O O . THR A 1 188 ? -15.889 12.519 -10.898 1.000 26.043 193 THR A O 1
ATOM 1156 N N . PHE A 1 189 ? -14.839 12.353 -8.891 1.000 26.208 194 PHE A N 1
ATOM 1157 C CA . PHE A 1 189 ? -15.998 12.759 -8.071 1.000 26.136 194 PHE A CA 1
ATOM 1158 C C . PHE A 1 189 ? -15.475 13.579 -6.904 1.000 25.439 194 PHE A C 1
ATOM 1159 O O . PHE A 1 189 ? -14.426 13.211 -6.358 1.000 26.018 194 PHE A O 1
ATOM 1167 N N . TYR A 1 190 ? -16.181 14.645 -6.555 1.000 24.013 195 TYR A N 1
ATOM 1168 C CA . TYR A 1 190 ? -15.814 15.552 -5.435 1.000 24.324 195 TYR A CA 1
ATOM 1169 C C . TYR A 1 190 ? -16.741 15.214 -4.282 1.000 22.985 195 TYR A C 1
ATOM 1170 O O . TYR A 1 190 ? -17.957 15.423 -4.408 1.000 25.303 195 TYR A O 1
ATOM 1179 N N . THR A 1 191 ? -16.191 14.610 -3.229 1.000 23.235 196 THR A N 1
ATOM 1180 C CA . THR A 1 191 ? -16.978 14.106 -2.076 1.000 23.055 196 THR A CA 1
ATOM 1181 C C . THR A 1 191 ? -17.170 15.198 -1.022 1.000 22.463 196 THR A C 1
ATOM 1182 O O . THR A 1 191 ? -17.974 14.976 -0.119 1.000 23.788 196 THR A O 1
ATOM 1186 N N . TYR A 1 192 ? -16.375 16.273 -1.062 1.000 22.923 197 TYR A N 1
ATOM 1187 C CA . TYR A 1 192 ? -16.321 17.316 -0.005 1.000 22.773 197 TYR A CA 1
ATOM 1188 C C . TYR A 1 192 ? -15.961 16.720 1.359 1.000 24.254 197 TYR A C 1
ATOM 1189 O O . TYR A 1 192 ? -16.214 17.381 2.395 1.000 25.180 197 TYR A O 1
ATOM 1198 N N . SER A 1 193 ? -15.274 15.576 1.405 1.000 22.626 198 SER A N 1
ATOM 1199 C CA . SER A 1 193 ? -14.979 14.935 2.705 1.000 23.711 198 SER A CA 1
ATOM 1200 C C . SER A 1 193 ? -13.788 13.990 2.597 1.000 23.104 198 SER A C 1
ATOM 1201 O O . SER A 1 193 ? -13.868 13.023 1.826 1.000 22.204 198 SER A O 1
ATOM 1204 N N . HIS A 1 194 ? -12.713 14.256 3.341 1.000 24.139 199 HIS A N 1
ATOM 1205 C CA . HIS A 1 194 ? -11.564 13.313 3.443 1.000 24.909 199 HIS A CA 1
ATOM 1206 C C . HIS A 1 194 ? -12.053 11.956 3.943 1.000 23.559 199 HIS A C 1
ATOM 1207 O O . HIS A 1 194 ? -11.718 10.925 3.329 1.000 23.781 199 HIS A O 1
ATOM 1214 N N . ASP A 1 195 ? -12.900 11.966 4.983 1.000 25.176 200 ASP A N 1
ATOM 1215 C CA . ASP A 1 195 ? -13.480 10.733 5.578 1.000 26.142 200 ASP A CA 1
ATOM 1216 C C . ASP A 1 195 ? -14.262 9.957 4.510 1.000 24.263 200 ASP A C 1
ATOM 1217 O O . ASP A 1 195 ? -14.087 8.741 4.428 1.000 24.841 200 ASP A O 1
ATOM 1222 N N . ASN A 1 196 ? -15.112 10.635 3.729 1.000 22.097 201 ASN A N 1
ATOM 1223 C CA . ASN A 1 196 ? -15.998 9.963 2.748 1.000 24.026 201 ASN A CA 1
ATOM 1224 C C . ASN A 1 196 ? -15.208 9.504 1.517 1.000 22.403 201 ASN A C 1
ATOM 1225 O O . ASN A 1 196 ? -15.566 8.478 0.933 1.000 22.287 201 ASN A O 1
ATOM 1230 N N . SER A 1 197 ? -14.152 10.220 1.135 1.000 23.266 202 SER A N 1
ATOM 1231 C CA . SER A 1 197 ? -13.225 9.741 0.078 1.000 22.644 202 SER A CA 1
ATOM 1232 C C . SER A 1 197 ? -12.536 8.439 0.528 1.000 23.256 202 SER A C 1
ATOM 1233 O O . SER A 1 197 ? -12.490 7.481 -0.263 1.000 24.089 202 SER A O 1
ATOM 1236 N N . LEU A 1 198 ? -12.048 8.400 1.758 1.000 23.028 203 LEU A N 1
ATOM 1237 C CA . LEU A 1 198 ? -11.433 7.182 2.347 1.000 23.144 203 LEU A CA 1
ATOM 1238 C C . LEU A 1 198 ? -12.468 6.046 2.345 1.000 24.471 203 LEU A C 1
ATOM 1239 O O . LEU A 1 198 ? -12.147 4.947 1.875 1.000 23.535 203 LEU A O 1
ATOM 1244 N N . ARG A 1 199 ? -13.706 6.329 2.767 1.000 24.950 204 ARG A N 1
ATOM 1245 C CA . ARG A 1 199 ? -14.807 5.317 2.775 1.000 24.530 204 ARG A CA 1
ATOM 1246 C C . ARG A 1 199 ? -15.083 4.800 1.348 1.000 23.324 204 ARG A C 1
ATOM 1247 O O . ARG A 1 199 ? -15.291 3.584 1.185 1.000 24.959 204 ARG A O 1
ATOM 1255 N N . ALA A 1 200 ? -15.070 5.664 0.330 1.000 22.711 205 ALA A N 1
ATOM 1256 C CA . ALA A 1 200 ? -15.366 5.287 -1.074 1.000 21.971 205 ALA A CA 1
ATOM 1257 C C . ALA A 1 200 ? -14.272 4.364 -1.621 1.000 22.912 205 ALA A C 1
ATOM 1258 O O . ALA A 1 200 ? -14.588 3.442 -2.371 1.000 24.081 205 ALA A O 1
ATOM 1260 N N . VAL A 1 201 ? -13.012 4.598 -1.269 1.000 22.485 206 VAL A N 1
ATOM 1261 C CA . VAL A 1 201 ? -11.904 3.685 -1.660 1.000 23.083 206 VAL A CA 1
ATOM 1262 C C . VAL A 1 201 ? -12.112 2.343 -0.954 1.000 25.316 206 VAL A C 1
ATOM 1263 O O . VAL A 1 201 ? -12.042 1.302 -1.610 1.000 25.120 206 VAL A O 1
ATOM 1267 N N . TYR A 1 202 ? -12.388 2.376 0.342 1.000 26.228 207 TYR A N 1
ATOM 1268 C CA . TYR A 1 202 ? -12.602 1.155 1.159 1.000 26.192 207 TYR A CA 1
ATOM 1269 C C . TYR A 1 202 ? -13.711 0.291 0.544 1.000 26.533 207 TYR A C 1
ATOM 1270 O O . TYR A 1 202 ? -13.553 -0.937 0.446 1.000 27.422 207 TYR A O 1
ATOM 1279 N N . ASP A 1 203 ? -14.831 0.906 0.170 1.000 26.212 208 ASP A N 1
ATOM 1280 C CA . ASP A 1 203 ? -16.021 0.190 -0.358 1.000 27.831 208 ASP A CA 1
ATOM 1281 C C . ASP A 1 203 ? -15.862 -0.184 -1.839 1.000 29.604 208 ASP A C 1
ATOM 1282 O O . ASP A 1 203 ? -16.782 -0.835 -2.355 1.000 30.484 208 ASP A O 1
ATOM 1287 N N . GLY A 1 204 ? -14.789 0.251 -2.511 1.000 27.739 209 GLY A N 1
ATOM 1288 C CA . GLY A 1 204 ? -14.512 -0.097 -3.918 1.000 28.968 209 GLY A CA 1
ATOM 1289 C C . GLY A 1 204 ? -15.303 0.742 -4.892 1.000 26.512 209 GLY A C 1
ATOM 1290 O O . GLY A 1 204 ? -15.358 0.384 -6.075 1.000 27.564 209 GLY A O 1
ATOM 1291 N N . ILE A 1 205 ? -15.931 1.818 -4.427 1.000 26.699 210 ILE A N 1
ATOM 1292 C CA . ILE A 1 205 ? -16.764 2.706 -5.286 1.000 26.929 210 ILE A CA 1
ATOM 1293 C C . ILE A 1 205 ? -15.825 3.471 -6.223 1.000 27.983 210 ILE A C 1
ATOM 1294 O O . ILE A 1 205 ? -16.163 3.613 -7.400 1.000 26.572 210 ILE A O 1
ATOM 1299 N N . VAL A 1 206 ? -14.682 3.929 -5.711 1.000 25.406 211 VAL A N 1
ATOM 1300 C CA . VAL A 1 206 ? -13.593 4.491 -6.553 1.000 24.744 211 VAL A CA 1
ATOM 1301 C C . VAL A 1 206 ? -12.356 3.633 -6.340 1.000 23.960 211 VAL A C 1
ATOM 1302 O O . VAL A 1 206 ? -12.318 2.899 -5.346 1.000 24.717 211 VAL A O 1
ATOM 1306 N N . ASP A 1 207 ? -11.393 3.755 -7.246 1.000 23.492 212 ASP A N 1
ATOM 1307 C CA . ASP A 1 207 ? -10.146 2.952 -7.261 1.000 23.320 212 ASP A CA 1
ATOM 1308 C C . ASP A 1 207 ? -9.085 3.658 -6.412 1.000 24.207 212 ASP A C 1
ATOM 1309 O O . ASP A 1 207 ? -8.165 2.992 -5.911 1.000 24.490 212 ASP A O 1
ATOM 1314 N N . GLY A 1 208 ? -9.196 4.975 -6.289 1.000 23.494 213 GLY A N 1
ATOM 1315 C CA . GLY A 1 208 ? -8.203 5.763 -5.548 1.000 23.006 213 GLY A CA 1
ATOM 1316 C C . GLY A 1 208 ? -8.774 7.051 -5.040 1.000 21.971 213 GLY A C 1
ATOM 1317 O O . GLY A 1 208 ? -9.818 7.483 -5.543 1.000 23.550 213 GLY A O 1
ATOM 1318 N N . ALA A 1 209 ? -8.075 7.678 -4.108 1.000 22.658 214 ALA A N 1
ATOM 1319 C CA . ALA A 1 209 ? -8.435 9.019 -3.596 1.000 23.799 214 ALA A CA 1
ATOM 1320 C C . ALA A 1 209 ? -7.178 9.745 -3.137 1.000 23.555 214 ALA A C 1
ATOM 1321 O O . ALA A 1 209 ? -6.197 9.083 -2.786 1.000 23.936 214 ALA A O 1
ATOM 1323 N N . THR A 1 210 ? -7.231 11.072 -3.111 1.000 24.810 215 THR A N 1
ATOM 1324 C CA . THR A 1 210 ? -6.199 11.911 -2.458 1.000 25.186 215 THR A CA 1
ATOM 1325 C C . THR A 1 210 ? -6.832 12.557 -1.220 1.000 22.308 215 THR A C 1
ATOM 1326 O O . THR A 1 210 ? -7.898 13.174 -1.337 1.000 22.324 215 THR A O 1
ATOM 1330 N N . ILE A 1 211 ? -6.180 12.393 -0.069 1.000 23.243 216 ILE A N 1
ATOM 1331 C CA . ILE A 1 211 ? -6.670 12.926 1.225 1.000 22.842 216 ILE A CA 1
ATOM 1332 C C . ILE A 1 211 ? -5.476 13.399 2.049 1.000 23.088 216 ILE A C 1
ATOM 1333 O O . ILE A 1 211 ? -4.311 13.052 1.754 1.000 24.452 216 ILE A O 1
ATOM 1338 N N . ASP A 1 212 ? -5.786 14.143 3.096 1.000 23.700 217 ASP A N 1
ATOM 1339 C CA . ASP A 1 212 ? -4.787 14.614 4.073 1.000 25.023 217 ASP A CA 1
ATOM 1340 C C . ASP A 1 212 ? -4.132 13.410 4.750 1.000 25.509 217 ASP A C 1
ATOM 1341 O O . ASP A 1 212 ? -4.850 12.441 5.065 1.000 25.829 217 ASP A O 1
ATOM 1346 N N . SER A 1 213 ? -2.809 13.448 4.939 1.000 25.787 218 SER A N 1
ATOM 1347 C CA A SER A 1 213 ? -2.029 12.343 5.562 0.500 26.601 218 SER A CA 1
ATOM 1348 C CA B SER A 1 213 ? -2.014 12.361 5.573 0.500 28.253 218 SER A CA 1
ATOM 1349 C C . SER A 1 213 ? -2.532 12.048 6.985 1.000 27.061 218 SER A C 1
ATOM 1350 O O . SER A 1 213 ? -2.723 10.841 7.310 1.000 29.149 218 SER A O 1
ATOM 1355 N N . LEU A 1 214 ? -2.748 13.080 7.805 1.000 31.856 219 LEU A N 1
ATOM 1356 C CA . LEU A 1 214 ? -3.174 12.867 9.217 1.000 33.568 219 LEU A CA 1
ATOM 1357 C C . LEU A 1 214 ? -4.569 12.245 9.243 1.000 33.379 219 LEU A C 1
ATOM 1358 O O . LEU A 1 214 ? -4.756 11.317 10.032 1.000 33.246 219 LEU A O 1
ATOM 1363 N N . VAL A 1 215 ? -5.494 12.677 8.372 1.000 29.703 220 VAL A N 1
ATOM 1364 C CA . VAL A 1 215 ? -6.822 12.008 8.293 1.000 27.735 220 VAL A CA 1
ATOM 1365 C C . VAL A 1 215 ? -6.596 10.508 8.084 1.000 26.706 220 VAL A C 1
ATOM 1366 O O . VAL A 1 215 ? -7.251 9.708 8.784 1.000 29.286 220 VAL A O 1
ATOM 1370 N N . PHE A 1 216 ? -5.723 10.122 7.144 1.000 28.263 221 PHE A N 1
ATOM 1371 C CA . PHE A 1 216 ? -5.470 8.693 6.845 1.000 28.197 221 PHE A CA 1
ATOM 1372 C C . PHE A 1 216 ? -4.910 7.989 8.099 1.000 27.190 221 PHE A C 1
ATOM 1373 O O . PHE A 1 216 ? -5.453 6.965 8.507 1.000 28.351 221 PHE A O 1
ATOM 1381 N N . ARG A 1 217 ? -3.854 8.522 8.691 1.000 29.082 222 ARG A N 1
ATOM 1382 C CA . ARG A 1 217 ? -3.134 7.842 9.806 1.000 31.005 222 ARG A CA 1
ATOM 1383 C C . ARG A 1 217 ? -4.041 7.766 11.049 1.000 30.606 222 ARG A C 1
ATOM 1384 O O . ARG A 1 217 ? -4.083 6.701 11.666 1.000 32.713 222 ARG A O 1
ATOM 1392 N N . SER A 1 218 ? -4.827 8.808 11.330 1.000 32.760 223 SER A N 1
ATOM 1393 C CA A SER A 1 218 ? -5.835 8.819 12.424 0.500 33.027 223 SER A CA 1
ATOM 1394 C CA B SER A 1 218 ? -5.831 8.810 12.427 0.500 32.610 223 SER A CA 1
ATOM 1395 C C . SER A 1 218 ? -6.935 7.785 12.137 1.000 33.666 223 SER A C 1
ATOM 1396 O O . SER A 1 218 ? -7.265 7.001 13.052 1.000 33.214 223 SER A O 1
ATOM 1401 N N . SER A 1 219 ? -7.470 7.763 10.908 1.000 32.165 224 SER A N 1
ATOM 1402 C CA . SER A 1 219 ? -8.509 6.781 10.490 1.000 32.781 224 SER A CA 1
ATOM 1403 C C . SER A 1 219 ? -7.984 5.346 10.664 1.000 33.030 224 SER A C 1
ATOM 1404 O O . SER A 1 219 ? -8.777 4.457 11.033 1.000 35.871 224 SER A O 1
ATOM 1407 N N . ASN A 1 220 ? -6.709 5.118 10.358 1.000 35.041 225 ASN A N 1
ATOM 1408 C CA . ASN A 1 220 ? -6.075 3.773 10.432 1.000 36.928 225 ASN A CA 1
ATOM 1409 C C . ASN A 1 220 ? -6.126 3.270 11.889 1.000 36.951 225 ASN A C 1
ATOM 1410 O O . ASN A 1 220 ? -6.340 2.068 12.099 1.000 43.495 225 ASN A O 1
ATOM 1415 N N . ILE A 1 221 ? -5.955 4.164 12.854 1.000 34.912 226 ILE A N 1
ATOM 1416 C CA . ILE A 1 221 ? -6.029 3.849 14.313 1.000 38.308 226 ILE A CA 1
ATOM 1417 C C . ILE A 1 221 ? -7.498 3.654 14.721 1.000 40.929 226 ILE A C 1
ATOM 1418 O O . ILE A 1 221 ? -7.818 2.571 15.279 1.000 38.089 226 ILE A O 1
ATOM 1423 N N . LEU A 1 222 ? -8.367 4.622 14.400 1.000 38.417 227 LEU A N 1
ATOM 1424 C CA . LEU A 1 222 ? -9.806 4.632 14.787 1.000 39.494 227 LEU A CA 1
ATOM 1425 C C . LEU A 1 222 ? -10.545 3.440 14.167 1.000 41.320 227 LEU A C 1
ATOM 1426 O O . LEU A 1 222 ? -11.416 2.877 14.851 1.000 41.584 227 LEU A O 1
ATOM 1431 N N . TYR A 1 223 ? -10.269 3.123 12.894 1.000 37.858 228 TYR A N 1
ATOM 1432 C CA . TYR A 1 223 ? -11.022 2.143 12.069 1.000 38.062 228 TYR A CA 1
ATOM 1433 C C . TYR A 1 223 ? -10.049 1.066 11.601 1.000 40.300 228 TYR A C 1
ATOM 1434 O O . TYR A 1 223 ? -9.485 1.175 10.515 1.000 37.015 228 TYR A O 1
ATOM 1443 N N . PRO A 1 224 ? -9.789 0.033 12.436 1.000 40.856 229 PRO A N 1
ATOM 1444 C CA . PRO A 1 224 ? -8.766 -0.970 12.139 1.000 42.735 229 PRO A CA 1
ATOM 1445 C C 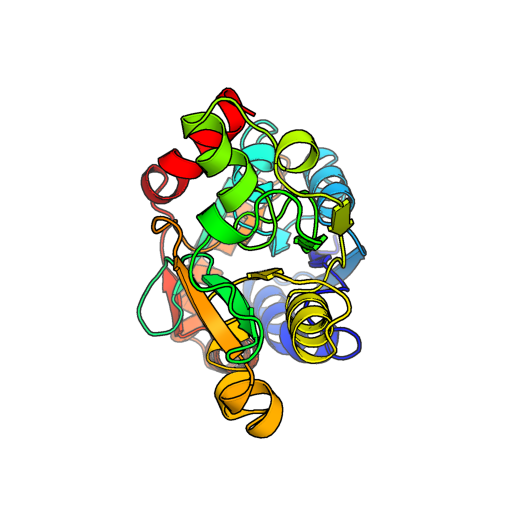. PRO A 1 224 ? -8.990 -1.809 10.872 1.000 39.130 229 PRO A C 1
ATOM 1446 O O . PRO A 1 224 ? -8.013 -2.155 10.258 1.000 39.577 229 PRO A O 1
ATOM 1450 N N . GLU A 1 225 ? -10.240 -2.129 10.527 1.000 40.764 230 GLU A N 1
ATOM 1451 C CA . GLU A 1 225 ? -10.584 -2.969 9.343 1.000 42.947 230 GLU A CA 1
ATOM 1452 C C . GLU A 1 225 ? -10.327 -2.159 8.069 1.000 45.335 230 GLU A C 1
ATOM 1453 O O . GLU A 1 225 ? -9.652 -2.665 7.141 1.000 44.092 230 GLU A O 1
ATOM 1459 N N . ILE A 1 226 ? -10.838 -0.929 8.021 1.000 42.924 231 ILE A N 1
ATOM 1460 C CA . ILE A 1 226 ? -10.571 -0.008 6.877 1.000 42.486 231 ILE A CA 1
ATOM 1461 C C . ILE A 1 226 ? -9.047 0.119 6.738 1.000 41.733 231 ILE A C 1
ATOM 1462 O O . ILE A 1 226 ? -8.527 -0.015 5.610 1.000 44.745 231 ILE A O 1
ATOM 1467 N N . GLY A 1 227 ? -8.356 0.298 7.862 1.000 39.371 232 GLY A N 1
ATOM 1468 C CA . GLY A 1 227 ? -6.880 0.381 7.929 1.000 41.803 232 GLY A CA 1
ATOM 1469 C C . GLY A 1 227 ? -6.194 -0.714 7.129 1.000 44.680 232 GLY A C 1
ATOM 1470 O O . GLY A 1 227 ? -5.468 -0.371 6.182 1.000 49.868 232 GLY A O 1
ATOM 1471 N N . ALA A 1 228 ? -6.415 -1.988 7.482 1.000 40.440 233 ALA A N 1
ATOM 1472 C CA . ALA A 1 228 ? -5.747 -3.177 6.887 1.000 36.366 233 ALA A CA 1
ATOM 1473 C C . ALA A 1 228 ? -6.081 -3.337 5.389 1.000 34.619 233 ALA A C 1
ATOM 1474 O O . ALA A 1 228 ? -5.344 -4.039 4.689 1.000 36.453 233 ALA A O 1
ATOM 1476 N N . ALA A 1 229 ? -7.187 -2.769 4.918 1.000 30.478 234 ALA A N 1
ATOM 1477 C CA . ALA A 1 229 ? -7.648 -2.874 3.521 1.000 29.164 234 ALA A CA 1
ATOM 1478 C C . ALA A 1 229 ? -6.908 -1.863 2.629 1.000 28.722 234 ALA A C 1
ATOM 1479 O O . ALA A 1 229 ? -6.898 -2.080 1.414 1.000 27.422 234 ALA A O 1
ATOM 1481 N N . LEU A 1 230 ? -6.353 -0.787 3.196 1.000 26.754 235 LEU A N 1
ATOM 1482 C CA . LEU A 1 230 ? -5.877 0.393 2.418 1.000 26.147 235 LEU A CA 1
ATOM 1483 C C . LEU A 1 230 ? -4.352 0.527 2.496 1.000 27.420 235 LEU A C 1
ATOM 1484 O O . LEU A 1 230 ? -3.730 0.159 3.533 1.000 29.229 235 LEU A O 1
ATOM 1489 N N . GLN A 1 231 ? -3.789 1.065 1.416 1.000 25.950 236 GLN A N 1
ATOM 1490 C CA . GLN A 1 231 ? -2.347 1.372 1.270 1.000 26.822 236 GLN A CA 1
ATOM 1491 C C . GLN A 1 231 ? -2.189 2.784 0.703 1.000 26.981 236 GLN A C 1
ATOM 1492 O O . GLN A 1 231 ? -3.043 3.262 -0.126 1.000 26.339 236 GLN A O 1
ATOM 1498 N N . VAL A 1 232 ? -1.120 3.432 1.134 1.000 25.888 237 VAL A N 1
ATOM 1499 C CA . VAL A 1 232 ? -0.659 4.710 0.543 1.000 26.698 237 VAL A CA 1
ATOM 1500 C C . VAL A 1 232 ? 0.266 4.360 -0.618 1.000 27.226 237 VAL A C 1
ATOM 1501 O O . VAL A 1 232 ? 1.262 3.646 -0.392 1.000 26.212 237 VAL A O 1
ATOM 1505 N N . VAL A 1 233 ? -0.061 4.807 -1.828 1.000 26.854 238 VAL A N 1
ATOM 1506 C CA . VAL A 1 233 ? 0.741 4.448 -3.038 1.000 25.706 238 VAL A CA 1
ATOM 1507 C C . VAL A 1 233 ? 1.546 5.651 -3.530 1.000 25.938 238 VAL A C 1
ATOM 1508 O O . VAL A 1 233 ? 2.464 5.462 -4.360 1.000 26.919 238 VAL A O 1
ATOM 1512 N N . HIS A 1 234 ? 1.207 6.855 -3.075 1.000 25.166 239 HIS A N 1
ATOM 1513 C CA . HIS A 1 234 ? 1.877 8.096 -3.512 1.000 25.817 23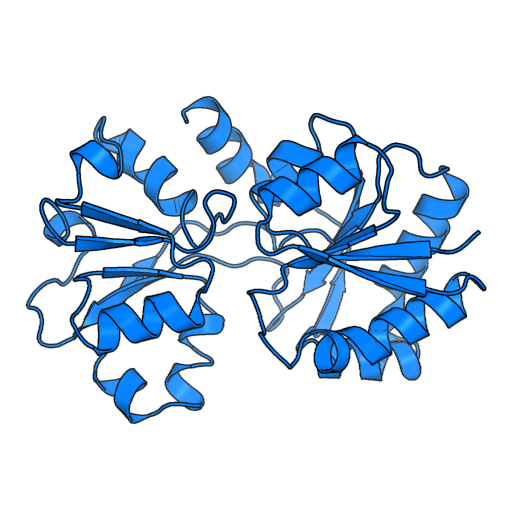9 HIS A CA 1
ATOM 1514 C C . HIS A 1 234 ? 1.740 9.123 -2.394 1.000 25.866 239 HIS A C 1
ATOM 1515 O O . HIS A 1 234 ? 0.721 9.088 -1.677 1.000 25.830 239 HIS A O 1
ATOM 1522 N N . VAL A 1 235 ? 2.766 9.958 -2.227 1.000 25.174 240 VAL A N 1
ATOM 1523 C CA . VAL A 1 235 ? 2.763 11.114 -1.285 1.000 26.085 240 VAL A CA 1
ATOM 1524 C C . VAL A 1 235 ? 3.144 12.356 -2.079 1.000 27.015 240 VAL A C 1
ATOM 1525 O O . VAL A 1 235 ? 3.998 12.261 -2.994 1.000 26.261 240 VAL A O 1
ATOM 1529 N N . SER A 1 236 ? 2.458 13.462 -1.784 1.000 26.955 241 SER A N 1
ATOM 1530 C CA . SER A 1 236 ? 2.732 14.785 -2.383 1.000 25.348 241 SER A CA 1
ATOM 1531 C C . SER A 1 236 ? 3.972 15.395 -1.731 1.000 25.041 241 SER A C 1
ATOM 1532 O O . SER A 1 236 ? 4.434 14.954 -0.669 1.000 23.522 241 SER A O 1
ATOM 1535 N N . PRO A 1 237 ? 4.530 16.451 -2.360 1.000 25.034 242 PRO A N 1
ATOM 1536 C CA . PRO A 1 237 ? 5.475 17.330 -1.694 1.000 24.964 242 PRO A CA 1
ATOM 1537 C C . PRO A 1 237 ? 4.870 17.927 -0.417 1.000 28.336 242 PRO A C 1
ATOM 1538 O O . PRO A 1 237 ? 3.631 17.922 -0.249 1.000 26.167 242 PRO A O 1
ATOM 1542 N N . LEU A 1 238 ? 5.742 18.388 0.484 1.000 26.583 243 LEU A N 1
ATOM 1543 C CA . LEU A 1 238 ? 5.331 19.070 1.738 1.000 26.815 243 LEU A CA 1
ATOM 1544 C C . LEU A 1 238 ? 4.849 20.491 1.433 1.000 25.980 243 LEU A C 1
ATOM 1545 O O . LEU A 1 238 ? 5.441 21.172 0.536 1.000 26.945 243 LEU A O 1
ATOM 1550 N N . VAL A 1 239 ? 3.826 20.935 2.170 1.000 22.734 244 VAL A N 1
ATOM 1551 C CA . VAL A 1 239 ? 3.352 22.341 2.156 1.000 23.699 244 VAL A CA 1
ATOM 1552 C C . VAL A 1 239 ? 3.099 22.793 3.596 1.000 23.899 244 VAL A C 1
ATOM 1553 O O . VAL A 1 239 ? 2.960 21.926 4.531 1.000 26.279 244 VAL A O 1
ATOM 1557 N N . GLY A 1 240 ? 3.082 24.109 3.791 1.000 24.828 245 GLY A N 1
ATOM 1558 C CA . GLY A 1 240 ? 2.739 24.700 5.091 1.000 26.425 245 GLY A CA 1
ATOM 1559 C C . GLY A 1 240 ? 1.344 24.290 5.508 1.000 27.071 245 GLY A C 1
ATOM 1560 O O . GLY A 1 240 ? 0.487 24.074 4.635 1.000 28.022 245 GLY A O 1
ATOM 1561 N N . ALA A 1 241 ? 1.103 24.199 6.809 1.000 26.032 246 ALA A N 1
ATOM 1562 C CA . ALA A 1 241 ? -0.258 23.952 7.324 1.000 26.629 246 ALA A CA 1
ATOM 1563 C C . ALA A 1 241 ? -1.123 25.161 6.963 1.000 25.946 246 ALA A C 1
ATOM 1564 O O . ALA A 1 241 ? -0.632 26.275 6.779 1.000 27.685 246 ALA A O 1
ATOM 1566 N N . PRO A 1 242 ? -2.446 24.977 6.821 1.000 28.594 247 PRO A N 1
ATOM 1567 C CA . PRO A 1 242 ? -3.318 26.062 6.377 1.000 30.222 247 PRO A CA 1
ATOM 1568 C C . PRO A 1 242 ? -3.315 27.203 7.384 1.000 30.194 247 PRO A C 1
ATOM 1569 O O . PRO A 1 242 ? -3.574 26.979 8.564 1.000 29.438 247 PRO A O 1
ATOM 1573 N N . PRO A 1 243 ? -2.940 28.436 6.976 1.000 30.609 248 PRO A N 1
ATOM 1574 C CA . PRO A 1 243 ? -3.007 29.571 7.888 1.000 30.078 248 PRO A CA 1
ATOM 1575 C C . PRO A 1 243 ? -4.462 29.924 8.211 1.000 29.393 248 PRO A C 1
ATOM 1576 O O . PRO A 1 243 ? -5.305 29.930 7.315 1.000 32.596 248 PRO A O 1
ATOM 1580 N N . VAL A 1 244 ? -4.730 30.183 9.485 1.000 27.726 249 VAL A N 1
ATOM 1581 C CA . VAL A 1 244 ? -5.942 30.938 9.915 1.000 25.684 249 VAL A CA 1
ATOM 1582 C C . VAL A 1 244 ? -5.824 32.317 9.258 1.000 24.594 249 VAL A C 1
ATOM 1583 O O . VAL A 1 244 ? -4.727 32.873 9.275 1.000 26.810 249 VAL A O 1
ATOM 1587 N N . VAL A 1 245 ? -6.911 32.864 8.729 1.000 23.202 250 VAL A N 1
ATOM 1588 C CA . VAL A 1 245 ? -6.878 34.165 8.006 1.000 24.366 250 VAL A CA 1
ATOM 1589 C C . VAL A 1 245 ? -7.932 35.112 8.591 1.000 24.637 250 VAL A C 1
ATOM 1590 O O . VAL A 1 245 ? -8.954 34.653 9.144 1.000 22.939 250 VAL A O 1
ATOM 1594 N N . VAL A 1 246 ? -7.685 36.409 8.413 1.000 26.827 251 VAL A N 1
ATOM 1595 C CA . VAL A 1 246 ? -8.686 37.480 8.638 1.000 26.952 251 VAL A CA 1
ATOM 1596 C C . VAL A 1 246 ? -9.029 38.098 7.280 1.000 27.444 251 VAL A C 1
ATOM 1597 O O . VAL A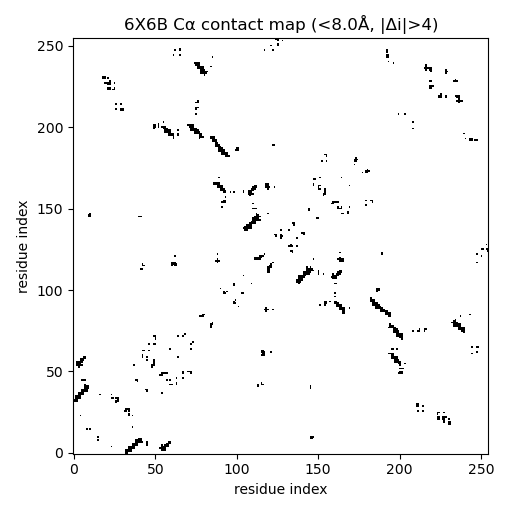 1 246 ? -8.231 38.007 6.319 1.000 28.140 251 VAL A O 1
ATOM 1601 N N . SER A 1 247 ? -10.217 38.671 7.207 1.000 27.539 252 SER A N 1
ATOM 1602 C CA A SER A 1 247 ? -10.727 39.357 5.998 0.500 28.502 252 SER A CA 1
ATOM 1603 C CA B SER A 1 247 ? -10.743 39.373 6.012 0.500 28.731 252 SER A CA 1
ATOM 1604 C C . SER A 1 247 ? -9.904 40.617 5.737 1.000 29.824 252 SER A C 1
ATOM 1605 O O . SER A 1 247 ? -9.302 41.178 6.654 1.000 30.891 252 SER A O 1
ATOM 1610 N N . PRO A 1 248 ? -9.836 41.086 4.471 1.000 32.267 253 PRO A N 1
ATOM 1611 C CA . PRO A 1 248 ? -9.079 42.293 4.118 1.000 31.430 253 PRO A CA 1
ATOM 1612 C C . PRO A 1 248 ? -9.514 43.572 4.858 1.000 33.136 253 PRO A C 1
ATOM 1613 O O . PRO A 1 248 ? -8.678 44.421 5.102 1.000 34.116 253 PRO A O 1
ATOM 1617 N N . GLY A 1 249 ? -10.781 43.657 5.260 1.000 35.467 254 GLY A N 1
ATOM 1618 C CA . GLY A 1 249 ? -11.358 44.855 5.900 1.000 38.584 254 GLY A CA 1
ATOM 1619 C C . GLY A 1 249 ? -10.837 45.115 7.308 1.000 40.484 254 GLY A C 1
ATOM 16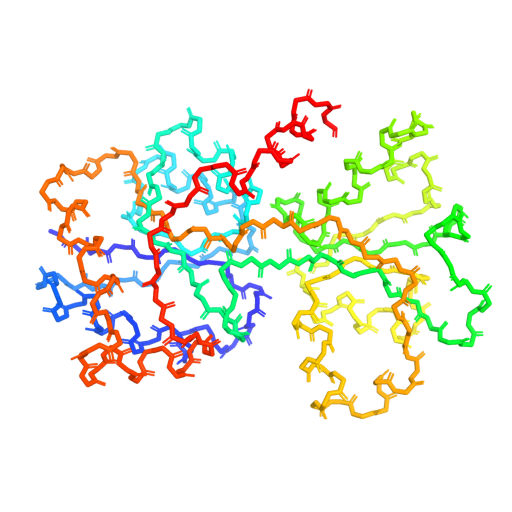20 O O . GLY A 1 249 ? -10.975 46.257 7.766 1.000 41.717 254 GLY A O 1
ATOM 1621 N N . LEU A 1 250 ? -10.279 44.113 7.998 1.000 40.943 255 LEU A N 1
ATOM 1622 C CA . LEU A 1 250 ? -9.922 44.224 9.438 1.000 39.967 255 LEU A CA 1
ATOM 1623 C C . LEU A 1 250 ? -8.829 45.286 9.619 1.000 38.598 255 LEU A C 1
ATOM 1624 O O . LEU A 1 250 ? -7.925 45.349 8.776 1.000 39.146 255 LEU A O 1
ATOM 1629 N N . SER A 1 251 ? -8.897 46.064 10.708 1.000 40.134 256 SER A N 1
ATOM 1630 C CA . SER A 1 251 ? -7.899 47.091 11.093 1.000 37.480 256 SER A CA 1
ATOM 1631 C C . SER A 1 251 ? -6.557 46.436 11.441 1.000 38.581 256 SER A C 1
ATOM 1632 O O . SER A 1 251 ? -6.557 45.247 11.815 1.000 37.737 256 SER A O 1
ATOM 1635 N N . GLU A 1 252 ? -5.458 47.199 11.379 1.000 37.692 257 GLU A N 1
ATOM 1636 C CA . GLU A 1 252 ? -4.105 46.715 11.762 1.000 39.201 257 GLU A CA 1
ATOM 1637 C C . GLU A 1 252 ? -4.079 46.384 13.263 1.000 37.566 257 GLU A C 1
ATOM 1638 O O . GLU A 1 252 ? -3.429 45.400 13.619 1.000 34.995 257 GLU A O 1
ATOM 1644 N N . GLU A 1 253 ? -4.773 47.157 14.106 1.000 38.871 258 GLU A N 1
ATOM 1645 C CA . GLU A 1 253 ? -4.819 46.907 15.574 1.000 41.608 258 GLU A CA 1
ATOM 1646 C C . GLU A 1 253 ? -5.568 45.591 15.844 1.000 36.876 258 GLU A C 1
ATOM 1647 O O . GLU A 1 253 ? -5.072 44.790 16.670 1.000 37.210 258 GLU A O 1
ATOM 1653 N N . ASP A 1 254 ? -6.687 45.350 15.166 1.000 34.509 259 ASP A N 1
ATOM 1654 C CA . ASP A 1 254 ? -7.462 44.089 15.310 1.000 35.641 259 ASP A CA 1
ATOM 1655 C C . ASP A 1 254 ? -6.606 42.909 14.821 1.000 33.744 259 ASP A C 1
ATOM 1656 O O . ASP A 1 254 ? -6.567 41.900 15.528 1.000 32.027 259 ASP A O 1
ATOM 1661 N N . TYR A 1 255 ? -5.914 43.056 13.688 1.000 32.639 260 TYR A N 1
ATOM 1662 C CA . TYR A 1 255 ? -4.995 42.025 13.141 1.000 32.748 260 TYR A CA 1
ATOM 1663 C C . TYR A 1 255 ? -3.938 41.667 14.190 1.000 30.948 260 TYR A C 1
ATOM 1664 O O . TYR A 1 255 ? -3.754 40.488 14.470 1.000 31.460 260 TYR A O 1
ATOM 1673 N N . GLN A 1 256 ? -3.258 42.655 14.764 1.000 32.050 261 GLN A N 1
ATOM 1674 C CA . GLN A 1 256 ? -2.185 42.408 15.765 1.000 34.612 261 GLN A CA 1
ATOM 1675 C C . GLN A 1 256 ? -2.778 41.712 16.999 1.000 32.199 261 GLN A C 1
ATOM 1676 O O . GLN A 1 256 ? -2.130 40.771 17.528 1.000 29.666 261 GLN A O 1
ATOM 1682 N N . LEU A 1 257 ? -3.945 42.166 17.458 1.000 31.333 262 LEU A N 1
ATOM 1683 C CA . LEU A 1 257 ? -4.607 41.615 18.672 1.000 31.685 262 LEU A CA 1
ATOM 1684 C C . LEU A 1 257 ? -4.877 40.121 18.437 1.000 31.319 262 LEU A C 1
ATOM 1685 O O . LEU A 1 257 ? -4.570 39.299 19.318 1.000 31.228 262 LEU A O 1
ATOM 1690 N N . ILE A 1 258 ? -5.456 39.790 17.286 1.000 30.043 263 ILE A N 1
ATOM 1691 C CA . ILE A 1 258 ? -5.864 38.396 16.941 1.000 30.925 263 ILE A CA 1
ATOM 1692 C C . ILE A 1 258 ? -4.602 37.542 16.770 1.000 29.966 263 ILE A C 1
ATOM 1693 O O . ILE A 1 258 ? -4.549 36.415 17.307 1.000 29.426 263 ILE A O 1
ATOM 1698 N N . ARG A 1 259 ? -3.601 38.062 16.073 1.000 29.527 264 ARG A N 1
ATOM 1699 C CA . ARG A 1 259 ? -2.342 37.322 15.844 1.000 30.068 264 ARG A CA 1
ATOM 1700 C C . ARG A 1 259 ? -1.697 36.978 17.194 1.000 30.193 264 ARG A C 1
ATOM 1701 O O . ARG A 1 259 ? -1.353 35.790 17.396 1.000 28.356 264 ARG A O 1
ATOM 1709 N N . ARG A 1 260 ? -1.556 37.960 18.096 1.000 31.679 265 ARG A N 1
ATOM 1710 C CA . ARG A 1 260 ? -0.951 37.757 19.447 1.000 32.494 265 ARG A CA 1
ATOM 1711 C C . ARG A 1 260 ? -1.762 36.720 20.239 1.000 29.490 265 ARG A C 1
ATOM 1712 O O . ARG A 1 260 ? -1.129 35.848 20.872 1.000 29.684 265 ARG A O 1
ATOM 1720 N N . ALA A 1 261 ? -3.100 36.778 20.195 1.000 28.576 266 ALA A N 1
ATOM 1721 C CA . ALA A 1 261 ? -3.995 35.804 20.873 1.000 28.097 266 ALA A CA 1
ATOM 1722 C C . ALA A 1 261 ? -3.740 34.387 20.348 1.000 27.946 266 ALA A C 1
ATOM 1723 O O . ALA A 1 261 ? -3.644 33.453 21.177 1.000 28.306 266 ALA A O 1
ATOM 1725 N N . PHE A 1 262 ? -3.613 34.218 19.026 1.000 26.310 267 PHE A N 1
ATOM 1726 C CA . PHE A 1 262 ? -3.368 32.877 18.435 1.000 26.265 267 PHE A CA 1
ATOM 1727 C C . PHE A 1 262 ? -1.957 32.402 18.833 1.000 26.382 267 PHE A C 1
ATOM 1728 O O . PHE A 1 262 ? -1.847 31.260 19.311 1.000 26.087 267 PHE A O 1
ATOM 1736 N N . LEU A 1 263 ? -0.928 33.240 18.687 1.000 26.300 268 LEU A N 1
ATOM 1737 C CA . LEU A 1 263 ? 0.484 32.847 18.979 1.000 29.269 268 LEU A CA 1
ATOM 1738 C C . LEU A 1 263 ? 0.670 32.550 20.476 1.000 30.537 268 LEU A C 1
ATOM 1739 O O . LEU A 1 263 ? 1.571 31.757 20.807 1.000 28.269 268 LEU A O 1
ATOM 1744 N N . ASN A 1 264 ? -0.178 33.104 21.348 1.000 29.432 269 ASN A N 1
ATOM 1745 C CA . ASN A 1 264 ? -0.063 32.947 22.827 1.000 30.632 269 ASN A CA 1
ATOM 1746 C C . ASN A 1 264 ? -1.085 31.923 23.343 1.000 30.023 269 ASN A C 1
ATOM 1747 O O . ASN A 1 264 ? -1.120 31.680 24.569 1.000 29.661 269 ASN A O 1
ATOM 1752 N N . MET A 1 265 ? -1.875 31.303 22.462 1.000 28.840 270 MET A N 1
ATOM 1753 C CA . MET A 1 265 ? -3.038 30.473 22.884 1.000 28.671 270 MET A CA 1
ATOM 1754 C C . MET A 1 265 ? -2.596 29.349 23.839 1.000 29.112 270 MET A C 1
ATOM 1755 O O . MET A 1 265 ? -3.336 29.068 24.791 1.000 30.109 270 MET A O 1
ATOM 1760 N N . HIS A 1 266 ? -1.444 28.720 23.584 1.000 29.088 271 HIS A N 1
ATOM 1761 C CA . HIS A 1 266 ? -0.933 27.540 24.335 1.000 29.449 271 HIS A CA 1
ATOM 1762 C C . HIS A 1 266 ? -0.479 27.932 25.752 1.000 33.148 271 HIS A C 1
ATOM 1763 O O . HIS A 1 266 ? -0.169 27.007 26.527 1.000 36.159 271 HIS A O 1
ATOM 1770 N N . ASN A 1 267 ? -0.427 29.228 26.076 1.000 33.673 272 ASN A N 1
ATOM 1771 C CA . ASN A 1 267 ? 0.001 29.750 27.405 1.000 33.980 272 ASN A CA 1
ATOM 1772 C C . ASN A 1 267 ? -1.206 30.227 28.223 1.000 38.523 272 ASN A C 1
ATOM 1773 O O . ASN A 1 267 ? -0.976 30.769 29.314 1.000 38.554 272 ASN A O 1
ATOM 1778 N N . GLU A 1 268 ? -2.437 30.031 27.728 1.000 38.526 273 GLU A N 1
ATOM 1779 C CA . GLU A 1 268 ? -3.698 30.416 28.418 1.000 39.045 273 GLU A CA 1
ATOM 1780 C C . GLU A 1 268 ? -4.507 29.153 28.707 1.000 37.750 273 GLU A C 1
ATOM 1781 O O . GLU A 1 268 ? -4.625 28.295 27.837 1.000 35.718 273 GLU A O 1
ATOM 1787 N N . PRO A 1 269 ? -5.044 28.956 29.935 1.000 40.008 274 PRO A N 1
ATOM 1788 C CA . PRO A 1 269 ? -5.819 27.751 30.249 1.000 37.388 274 PRO A CA 1
ATOM 1789 C C . PRO A 1 269 ? -6.973 27.441 29.283 1.000 36.268 274 PRO A C 1
ATOM 1790 O O . PRO A 1 269 ? -7.118 26.293 28.901 1.000 34.879 274 PRO A O 1
ATOM 1794 N N . LEU A 1 270 ? -7.786 28.441 28.931 1.000 37.951 275 LEU A N 1
ATOM 1795 C CA . LEU A 1 270 ? -8.884 28.265 27.939 1.000 38.081 275 LEU A CA 1
ATOM 1796 C C . LEU A 1 270 ? -8.258 28.003 26.564 1.000 33.764 275 LEU A C 1
ATOM 1797 O O . LEU A 1 270 ? -8.789 27.139 25.819 1.000 34.278 275 LEU A O 1
ATOM 1802 N N . GLY A 1 271 ? -7.165 28.696 26.231 1.000 33.330 276 GLY A N 1
ATOM 1803 C CA . GLY A 1 271 ? -6.445 28.461 24.967 1.000 35.151 276 GLY A CA 1
ATOM 1804 C C . GLY A 1 271 ? -5.958 27.025 24.866 1.000 34.367 276 GLY A C 1
ATOM 1805 O O . GLY A 1 271 ? -6.059 26.416 23.781 1.000 33.331 276 GLY A O 1
ATOM 1806 N N . LYS A 1 272 ? -5.445 26.475 25.963 1.000 35.972 277 LYS A N 1
ATOM 1807 C CA . LYS A 1 272 ? -4.970 25.063 26.003 1.000 37.638 277 LYS A CA 1
ATOM 1808 C C . LYS A 1 272 ? -6.130 24.097 25.719 1.000 34.059 277 LYS A C 1
ATOM 1809 O O . LYS A 1 272 ? -5.902 23.100 24.995 1.000 35.142 277 LYS A O 1
ATOM 1815 N N . GLN A 1 273 ? -7.310 24.347 26.294 1.000 36.133 278 GLN A N 1
ATOM 1816 C CA . GLN A 1 273 ? -8.541 23.531 26.070 1.000 36.684 278 GLN A CA 1
ATOM 1817 C C . GLN A 1 273 ? -8.941 23.593 24.589 1.000 34.235 278 GLN A C 1
ATOM 1818 O O . GLN A 1 273 ? -9.262 22.532 24.002 1.000 35.644 278 GLN A O 1
ATOM 1821 N N . ALA A 1 274 ? -8.886 24.783 23.987 1.000 32.824 279 ALA A N 1
ATOM 1822 C CA . ALA A 1 274 ? -9.227 25.004 22.563 1.000 33.231 279 ALA A CA 1
ATOM 1823 C C . ALA A 1 274 ? -8.295 24.169 21.682 1.000 31.334 279 ALA A C 1
ATOM 1824 O O . ALA A 1 274 ? -8.788 23.493 20.759 1.000 32.691 279 ALA A O 1
ATOM 1826 N N . LEU A 1 275 ? -6.996 24.189 21.981 1.000 33.111 280 LEU A N 1
ATOM 1827 C CA . LEU A 1 275 ? -5.943 23.514 21.176 1.000 32.184 280 LEU A CA 1
ATOM 1828 C C . LEU A 1 275 ? -6.124 21.991 21.249 1.000 35.218 280 LEU A C 1
ATOM 1829 O O . LEU A 1 275 ? -6.142 21.344 20.166 1.000 36.805 280 LEU A O 1
ATOM 1834 N N . ASP A 1 276 ? -6.278 21.457 22.463 1.000 35.913 281 ASP A N 1
ATOM 1835 C CA . ASP A 1 276 ? -6.523 20.011 22.731 1.000 40.363 281 ASP A CA 1
ATOM 1836 C C . ASP A 1 276 ? -7.751 19.548 21.937 1.000 39.895 281 ASP A C 1
ATOM 1837 O O . ASP A 1 276 ? -7.668 18.493 21.283 1.000 41.427 281 ASP A O 1
ATOM 1842 N N . THR A 1 277 ? -8.832 20.328 21.951 1.000 37.934 282 THR A N 1
ATOM 1843 C CA . THR A 1 277 ? -10.104 19.972 21.262 1.000 38.324 282 THR A CA 1
ATOM 1844 C C . THR A 1 277 ? -9.885 19.934 19.743 1.000 38.254 282 THR A C 1
ATOM 1845 O O . THR A 1 277 ? -10.499 19.073 19.103 1.000 39.971 282 THR A O 1
ATOM 1849 N N . LEU A 1 278 ? -9.029 20.800 19.187 1.000 36.194 283 LEU A N 1
ATOM 1850 C CA . LEU A 1 278 ? -8.766 20.872 17.725 1.000 38.642 283 LEU A CA 1
ATOM 1851 C C . LEU A 1 278 ? -7.623 19.934 17.302 1.000 39.364 283 LEU A C 1
ATOM 1852 O O . LEU A 1 278 ? -7.372 19.858 16.086 1.000 35.882 283 LEU A O 1
ATOM 1857 N N . PHE A 1 279 ? -6.958 19.268 18.253 1.000 41.720 284 PHE A N 1
ATOM 1858 C CA . PHE A 1 279 ? -5.807 18.350 18.025 1.000 46.191 284 PHE A CA 1
ATOM 1859 C C . PHE A 1 279 ? -4.648 19.144 17.409 1.000 43.524 284 PHE A C 1
ATOM 1860 O O . PHE A 1 279 ? -3.994 18.679 16.451 1.000 44.758 284 PHE A O 1
ATOM 1868 N N . ILE A 1 280 ? -4.411 20.331 17.971 1.000 36.264 285 ILE A N 1
ATOM 1869 C CA . ILE A 1 280 ? -3.340 21.278 17.563 1.000 35.789 285 ILE A CA 1
ATOM 1870 C C . ILE A 1 280 ? -2.429 21.477 18.776 1.000 32.371 285 ILE A C 1
ATOM 1871 O O . ILE A 1 280 ? -2.959 21.599 19.883 1.000 31.119 285 ILE A O 1
ATOM 1876 N N . ASP A 1 281 ? -1.115 21.463 18.559 1.000 34.497 286 ASP A N 1
ATOM 1877 C CA . ASP A 1 281 ? -0.092 21.657 19.619 1.000 35.331 286 ASP A CA 1
ATOM 1878 C C . ASP A 1 281 ? -0.124 23.122 20.045 1.000 34.899 286 ASP A C 1
ATOM 1879 O O . ASP A 1 281 ? -0.175 23.405 21.256 1.000 35.174 286 ASP A O 1
ATOM 1884 N N . ARG A 1 282 ? -0.046 24.008 19.052 1.000 34.412 287 ARG A N 1
ATOM 1885 C CA . ARG A 1 282 ? -0.006 25.480 19.234 1.000 34.053 287 ARG A CA 1
ATOM 1886 C C . ARG A 1 282 ? -0.087 26.146 17.861 1.000 32.561 287 ARG A C 1
ATOM 1887 O O . ARG A 1 282 ? 0.054 25.446 16.849 1.000 30.788 287 ARG A O 1
ATOM 1895 N N . PHE A 1 283 ? -0.222 27.472 17.848 1.000 29.710 288 PHE A N 1
ATOM 1896 C CA . PHE A 1 283 ? -0.157 28.307 16.625 1.000 29.492 288 PHE A CA 1
ATOM 1897 C C . PHE A 1 283 ? 1.209 28.989 16.566 1.000 32.574 288 PHE A C 1
ATOM 1898 O O . PHE A 1 283 ? 1.661 29.543 17.601 1.000 34.251 288 PHE A O 1
ATOM 1906 N N . VAL A 1 284 ? 1.826 28.964 15.382 1.000 30.667 289 VAL A N 1
ATOM 1907 C CA . VAL A 1 284 ? 3.174 29.540 15.119 1.000 31.039 289 VAL A CA 1
ATOM 1908 C C . VAL A 1 284 ? 3.058 30.562 13.993 1.000 31.491 289 VAL A C 1
ATOM 1909 O O . VAL A 1 284 ? 2.012 30.579 13.291 1.000 31.183 289 VAL A O 1
ATOM 1913 N N . MET A 1 285 ? 4.088 31.394 13.829 1.000 33.644 290 MET A N 1
ATOM 1914 C CA A MET A 1 285 ? 4.080 32.475 12.813 0.500 35.213 290 MET A CA 1
ATOM 1915 C CA B MET A 1 285 ? 4.120 32.476 12.808 0.500 35.059 290 MET A CA 1
ATOM 1916 C C . MET A 1 285 ? 4.104 31.857 11.410 1.000 34.327 290 MET A C 1
ATOM 1917 O O . MET A 1 285 ? 4.771 30.813 11.221 1.000 32.654 290 MET A O 1
ATOM 1926 N N . VAL A 1 286 ? 3.386 32.493 10.489 1.000 34.613 291 VAL A N 1
ATOM 1927 C CA . VAL A 1 286 ? 3.309 32.073 9.060 1.000 37.401 291 VAL A CA 1
ATOM 1928 C C . VAL A 1 286 ? 4.694 32.241 8.434 1.000 36.232 291 VAL A C 1
ATOM 1929 O O . VAL A 1 286 ? 5.413 33.206 8.766 1.000 32.665 291 VAL A O 1
ATOM 1933 N N . ASN A 1 287 ? 5.073 31.298 7.577 1.000 33.344 292 ASN A N 1
ATOM 1934 C CA . ASN A 1 287 ? 6.256 31.425 6.698 1.000 35.789 292 ASN A CA 1
ATOM 1935 C C . ASN A 1 287 ? 5.723 31.343 5.265 1.000 31.403 292 ASN A C 1
ATOM 1936 O O . ASN A 1 287 ? 5.285 30.260 4.866 1.000 32.530 292 ASN A O 1
ATOM 1941 N N . SER A 1 288 ? 5.681 32.469 4.555 1.000 35.457 293 SER A N 1
ATOM 1942 C CA . SER A 1 288 ? 5.038 32.575 3.222 1.000 31.971 293 SER A CA 1
ATOM 1943 C C . SER A 1 288 ? 5.669 31.575 2.239 1.000 31.327 293 SER A C 1
ATOM 1944 O O . SER A 1 288 ? 4.935 31.024 1.401 1.000 31.937 293 SER A O 1
ATOM 1947 N N . GLY A 1 289 ? 6.982 31.341 2.320 1.000 29.158 294 GLY A N 1
ATOM 1948 C CA . GLY A 1 289 ? 7.675 30.376 1.450 1.000 28.282 294 GLY A CA 1
ATOM 1949 C C . GLY A 1 289 ? 7.037 28.995 1.477 1.000 26.491 294 GLY A C 1
ATOM 1950 O O . GLY A 1 289 ? 7.151 28.280 0.446 1.000 27.988 294 GLY A O 1
ATOM 1951 N N . HIS A 1 290 ? 6.447 28.596 2.615 1.000 28.063 295 HIS A N 1
ATOM 1952 C CA . HIS A 1 290 ? 5.836 27.257 2.839 1.000 27.661 295 HIS A CA 1
ATOM 1953 C C . HIS A 1 290 ? 4.726 26.966 1.828 1.000 27.101 295 HIS A C 1
ATOM 1954 O O . HIS A 1 290 ? 4.357 25.783 1.726 1.000 27.766 295 HIS A O 1
ATOM 1961 N N . TYR A 1 291 ? 4.196 27.986 1.136 1.000 27.123 296 TYR A N 1
ATOM 1962 C CA . TYR A 1 291 ? 3.023 27.886 0.214 1.000 27.115 296 TYR A CA 1
ATOM 1963 C C . TYR A 1 291 ? 3.437 28.049 -1.253 1.000 25.845 296 TYR A C 1
ATOM 1964 O O . TYR A 1 291 ? 2.564 27.915 -2.128 1.000 26.496 296 TYR A O 1
ATOM 1973 N N . ASP A 1 292 ? 4.719 28.279 -1.541 1.000 26.374 297 ASP A N 1
ATOM 1974 C CA . ASP A 1 292 ? 5.179 28.615 -2.913 1.000 27.123 297 ASP A CA 1
ATOM 1975 C C . ASP A 1 292 ? 4.911 27.455 -3.887 1.000 26.794 297 ASP A C 1
ATOM 1976 O O . ASP A 1 292 ? 4.609 27.733 -5.050 1.000 25.114 297 ASP A O 1
ATOM 1981 N N . TYR A 1 293 ? 5.000 26.197 -3.454 1.000 27.215 298 TYR A N 1
ATOM 1982 C CA . TYR A 1 293 ? 4.681 25.044 -4.335 1.000 26.533 298 TYR A CA 1
ATOM 1983 C C . TYR A 1 293 ? 3.232 25.189 -4.820 1.000 27.691 298 TYR A C 1
ATOM 1984 O O . TYR A 1 293 ? 2.963 24.933 -6.011 1.000 25.577 298 TYR A O 1
ATOM 1993 N N . ILE A 1 294 ? 2.326 25.601 -3.922 1.000 24.805 299 ILE A N 1
ATOM 1994 C CA . ILE A 1 294 ? 0.868 25.723 -4.235 1.000 25.732 299 ILE A CA 1
ATOM 1995 C C . ILE A 1 294 ? 0.668 26.938 -5.148 1.000 27.136 299 ILE A C 1
ATOM 1996 O O . ILE A 1 294 ? -0.092 26.824 -6.113 1.000 28.357 299 ILE A O 1
ATOM 2001 N N . ARG A 1 295 ? 1.346 28.054 -4.872 1.000 26.491 300 ARG A N 1
ATOM 2002 C CA . ARG A 1 295 ? 1.307 29.268 -5.734 1.000 27.100 300 ARG A CA 1
ATOM 2003 C C . ARG A 1 295 ? 1.756 28.918 -7.156 1.000 28.257 300 ARG A C 1
ATOM 2004 O O . ARG A 1 295 ? 1.104 29.369 -8.107 1.000 30.536 300 ARG A O 1
ATOM 2012 N N . GLU A 1 296 ? 2.829 28.142 -7.315 1.000 28.677 301 GLU A N 1
ATOM 2013 C CA . GLU A 1 296 ? 3.318 27.723 -8.654 1.000 32.204 301 GLU A CA 1
ATOM 2014 C C . GLU A 1 296 ? 2.284 26.829 -9.351 1.000 33.414 301 GLU A C 1
ATOM 2015 O O . GLU A 1 296 ? 2.034 27.046 -10.555 1.000 32.559 301 GLU A O 1
ATOM 2021 N N . ILE A 1 297 ? 1.690 25.867 -8.637 1.000 31.106 302 ILE A N 1
ATOM 2022 C CA . ILE A 1 297 ? 0.630 24.986 -9.203 1.000 30.808 302 ILE A CA 1
ATOM 2023 C C . ILE A 1 297 ? -0.530 25.835 -9.722 1.000 31.609 302 ILE A C 1
ATOM 2024 O O . ILE A 1 297 ? -1.022 25.520 -10.825 1.000 35.320 302 ILE A O 1
ATOM 2029 N N . ALA A 1 298 ? -0.987 26.803 -8.917 1.000 32.604 303 ALA A N 1
ATOM 2030 C CA . ALA A 1 298 ? -2.134 27.693 -9.212 1.000 35.432 303 ALA A CA 1
ATOM 2031 C C . ALA A 1 298 ? -1.932 28.377 -10.570 1.000 37.334 303 ALA A C 1
ATOM 2032 O O . ALA A 1 298 ? -2.902 28.449 -11.331 1.000 37.527 303 ALA A O 1
ATOM 2034 N N . GLY A 1 299 ? -0.717 28.859 -10.844 1.000 37.694 304 GLY A N 1
ATOM 2035 C CA . GLY A 1 299 ? -0.349 29.526 -12.108 1.000 42.017 304 GLY A CA 1
ATOM 2036 C C . GLY A 1 299 ? -0.397 28.567 -13.290 1.000 47.143 304 GLY A C 1
ATOM 2037 O O . GLY A 1 299 ? -0.779 29.007 -14.380 1.000 48.747 304 GLY A O 1
ATOM 2038 N N . LYS A 1 300 ? -0.033 27.296 -13.085 1.000 47.365 305 LYS A N 1
ATOM 2039 C CA . LYS A 1 300 ? 0.017 26.261 -14.156 1.000 46.636 305 LYS A CA 1
ATOM 2040 C C . LYS A 1 300 ? -1.371 25.640 -14.356 1.000 49.473 305 LYS A C 1
ATOM 2041 O O . LYS A 1 300 ? -1.547 24.930 -15.356 1.000 52.744 305 LYS A O 1
ATOM 2047 N N . ILE A 1 301 ? -2.293 25.910 -13.427 1.000 48.919 306 ILE A N 1
ATOM 2048 C CA . ILE A 1 301 ? -3.652 25.305 -13.273 1.000 53.309 306 ILE A CA 1
ATOM 2049 C C . ILE A 1 301 ? -3.529 23.779 -13.294 1.000 53.948 306 ILE A C 1
ATOM 2050 O O . ILE A 1 301 ? -3.021 23.195 -12.324 1.000 52.103 306 ILE A O 1
#

Foldseek 3Di:
DEAEEEEECAADPPCPCVLQVLVQVLCCVLPVHHYDYHYDNALVVVLVCLLVVVHFWYDGALLSQLVSVVSQWAFQWAFQFPNHQKFWKFKKAFPPLPQQAPQSQFQWEEEFEHCSHCQRALLVQLVCVVVPAGCVRGHVYYYHNNYLVVRLVCRLVVVTGMTIHTPCVLVVCCVVPVVSNNGMDGRDIGDMAGGHGITTHNPDDPVRSVSSSCSQQCLCVDPSSVVSCVSNNTNGTHHDDPVRSVSSNVSVVSD

Sequence (255 aa):
GVFRVAVSSMISSPLETMKGYGPVLSYIEQQTGRKVELVQRRTYREVNELIRENKIDLAFICCTTYSFVEAELLFGARPVAVPQVEGNPYYQAVVITRRDSGINSLEELRNKRFAFTDPMMSFSGHIALRGELVKVDRTPETFFASTFYTYSHDNSLRAVYDGIVDGATIDSSLVFRSSSNILYPEIGAALQVVHVSPLVGAPPVVVSSPGLSEEDYQLIRRAFLNMHNEPLGKQALDTLFIDRFVMMVNSGHYDYIREIAGKI

B-factor: mean 33.11, std 8.48, range [21.39, 71.69]

Organism: Chrysiogenes arsenatis (NCBI:txid309797)

Solvent-accessible surface area: 11931 Å² total; per-residue (Å²): 99,71,0,70,0,0,2,6,31,43,84,36,65,191,100,7,106,159,18,40,19,31,0,12,49,1,5,65,102,53,27,72,69,150,16,67,26,7,73,84,130,15,20,128,74,0,3,61,16,0,106,103,80,126,4,25,0,0,22,8,18,0,25,0,1,6,54,0,55,153,44,33,4,80,29,1,0,2,15,36,35,100,49,57,22,92,45,45,1,6,0,0,0,61,143,112,47,53,11,85,32,25,142,74,0,97,106,79,135,0,0,0,2,8,34,4,6,1,6,0,10,15,0,1,38,10,28,8,57,168,83,137,95,54,0,103,80,8,7,71,38,39,132,58,27,44,3,24,67,74,0,6,119,13,0,53,68,47,118,14,46,0,0,0,0,23,12,59,38,20,101,42,7,68,140,116,113,82,124,21,5,77,17,1,31,59,27,40,77,5,55,107,3,1,5,41,1,4,0,0,3,48,56,28,58,94,146,44,11,45,81,6,67,172,10,1,43,66,0,39,95,53,108,52,0,112,62,0,4,106,49,35,165,24,72,102,3,35,128,40,76,62,44,65,0,65,69,0,67,105,10,32,63,138,129

Secondary structure (DSSP, 8-state):
-PEEEEEESSSSTT-HHHHHHHHHHHHHHHH-S-EEEEEESSHHHHHHHHHTTS-SEE---HHHHHHHHHTT-EEEEEEEBTTBSEE-EEEEEEGGGS--SSGGGTTSEEEES-TT-IIIIIHHHHHHGGGT--HHHHSSEEEE-S-HHHHHHHHHTTSSSEEEEEHHHHHHHHHH-HHHHHHEEEEEEPPPEEPPPEEE-TTS-HHHHHHHHHHHHTGGGSHHHHHHHHHHT-SEEE---GGGGHHHHHHHHH-

Nearest PDB structures (foldseek):
  6x6b-assembly1_A  TM=1.004E+00  e=1.204E-58  Chrysiogenes arsenatis
  6x8w-assembly1_A  TM=1.002E+00  e=2.778E-56  Chrysiogenes arsenatis
  5jvb-assembly1_A  TM=8.923E-01  e=3.178E-23  Trichodesmium erythraeum IMS101
  5lv1-assembly3_B  TM=8.954E-01  e=2.502E-21  Prochlorococcus marinus str. MIT 9301
  5o2k-assembly6_F  TM=6.258E-01  e=1.471E-20  Stutzerimonas stutzeri

InterPro domains:
  IPR005770 Phosphate/phosphite/phosphonate ABC transporter, periplasmic binding protein [TIGR01098] (23-244)

Radius of gyration: 18.41 Å; Cα contacts (8 Å, |Δi|>4): 561; chains: 1; bounding box: 30×53×50 Å